Protein AF-A0A538Q727-F1 (afdb_monomer_lite)

Radius of gyration: 63.42 Å; chains: 1; bounding box: 120×68×203 Å

Foldseek 3Di:
DDDDDDDDDDDDDDDDDDDDDPVVVVVVVVVVVVVVVVVVVVVVVVVVVVVVVVVVVVVVVVVVVVVVVVVVVVVVVVVVVVVVVVVVVVVVVVVVVVVVVVVVVVVVVVVVVVLVVLVVLLVVLVVLLVVLVVLLVVLVVLLVVLCVQLVVCVVVVNNPSNVVSVVSNVVSVVSNVVSVVSNVVSVVSSVVSVVVVVVVVVVVVVVVVVVVVVVVVVVVVVVVVVVVVVVVVVVVVVVVD

pLDDT: mean 86.04, std 14.74, range [36.62, 97.56]

Structure (mmCIF, N/CA/C/O backbone):
data_AF-A0A538Q727-F1
#
_entry.id   AF-A0A538Q727-F1
#
loop_
_atom_site.group_PDB
_atom_site.id
_atom_site.type_symbol
_atom_site.label_atom_id
_atom_site.label_alt_id
_atom_site.label_comp_id
_atom_site.label_asym_id
_atom_site.label_entity_id
_atom_site.label_seq_id
_atom_site.pdbx_PDB_ins_code
_atom_site.Cartn_x
_atom_site.Cartn_y
_atom_site.Cartn_z
_atom_site.occupancy
_atom_site.B_iso_or_equiv
_atom_site.auth_seq_id
_atom_site.auth_comp_id
_atom_site.auth_asym_id
_atom_site.auth_atom_id
_atom_site.pdbx_PDB_model_num
ATOM 1 N N . MET A 1 1 ? 72.597 57.033 -138.370 1.00 41.19 1 MET A N 1
ATOM 2 C CA . MET A 1 1 ? 73.829 57.308 -137.596 1.00 41.19 1 MET A CA 1
ATOM 3 C C . MET A 1 1 ? 73.972 56.168 -136.595 1.00 41.19 1 MET A C 1
ATOM 5 O O . MET A 1 1 ? 73.078 56.001 -135.789 1.00 41.19 1 MET A O 1
ATOM 9 N N . LYS A 1 2 ? 74.757 55.129 -136.903 1.00 39.66 2 LYS A N 1
ATOM 10 C CA . LYS A 1 2 ? 76.147 54.942 -136.445 1.00 39.66 2 LYS A CA 1
ATOM 11 C C . LYS A 1 2 ? 76.321 55.103 -134.920 1.00 39.66 2 LYS A C 1
ATOM 13 O O . LYS A 1 2 ? 76.227 56.222 -134.438 1.00 39.66 2 LYS A O 1
ATOM 18 N N . HIS A 1 3 ? 76.724 53.982 -134.299 1.00 36.62 3 HIS A N 1
ATOM 19 C CA . HIS A 1 3 ? 77.560 53.839 -133.090 1.00 36.62 3 HIS A CA 1
ATOM 20 C C . HIS A 1 3 ? 76.912 54.089 -131.713 1.00 36.62 3 HIS A C 1
ATOM 22 O O . HIS A 1 3 ? 76.098 54.985 -131.582 1.00 36.62 3 HIS A O 1
ATOM 28 N N . LEU A 1 4 ? 77.257 53.404 -130.612 1.00 43.06 4 LEU A N 1
ATOM 29 C CA . LEU A 1 4 ? 78.013 52.172 -130.287 1.00 43.06 4 LEU A CA 1
ATOM 30 C C . LEU A 1 4 ? 78.037 52.085 -128.731 1.00 43.06 4 LEU A C 1
ATOM 32 O O . LEU A 1 4 ? 78.004 53.131 -128.095 1.00 43.06 4 LEU A O 1
ATOM 36 N N . MET A 1 5 ? 78.223 50.878 -128.165 1.00 42.41 5 MET A N 1
ATOM 37 C CA . MET A 1 5 ? 78.883 50.577 -126.861 1.00 42.41 5 MET A CA 1
ATOM 38 C C . MET A 1 5 ? 78.208 51.007 -125.535 1.00 42.41 5 MET A C 1
ATOM 40 O O . MET A 1 5 ? 77.994 52.178 -125.277 1.00 42.41 5 MET A O 1
ATOM 44 N N . HIS A 1 6 ? 77.739 50.071 -124.692 1.00 43.56 6 HIS A N 1
ATOM 45 C CA . HIS A 1 6 ? 78.446 49.153 -123.758 1.00 43.56 6 HIS A CA 1
ATOM 46 C C . HIS A 1 6 ? 78.582 49.722 -122.334 1.00 43.56 6 HIS A C 1
ATOM 48 O O . HIS A 1 6 ? 79.344 50.658 -122.137 1.00 43.56 6 HIS A O 1
ATOM 54 N N . LEU A 1 7 ? 77.972 49.050 -121.340 1.00 37.78 7 LEU A N 1
ATOM 55 C CA . LEU A 1 7 ? 78.616 48.756 -120.048 1.00 37.78 7 LEU A CA 1
ATOM 56 C C . LEU A 1 7 ? 77.887 47.629 -119.261 1.00 37.78 7 LEU A C 1
ATOM 58 O O . LEU A 1 7 ? 76.795 47.819 -118.745 1.00 37.78 7 LEU A O 1
ATOM 62 N N . VAL A 1 8 ? 78.531 46.455 -119.229 1.00 39.41 8 VAL A N 1
ATOM 63 C CA . VAL A 1 8 ? 78.871 45.611 -118.053 1.00 39.41 8 VAL A CA 1
ATOM 64 C C . VAL A 1 8 ? 77.769 45.032 -117.130 1.00 39.41 8 VAL A C 1
ATOM 66 O O . VAL A 1 8 ? 77.273 45.662 -116.208 1.00 39.41 8 VAL A O 1
ATOM 69 N N . LEU A 1 9 ? 77.495 43.742 -117.374 1.00 39.78 9 LEU A N 1
ATOM 70 C CA . LEU A 1 9 ? 77.577 42.555 -116.493 1.00 39.78 9 LEU A CA 1
ATOM 71 C C . LEU A 1 9 ? 77.746 42.719 -114.957 1.00 39.78 9 LEU A C 1
ATOM 73 O O . LEU A 1 9 ? 78.774 43.199 -114.491 1.00 39.78 9 LEU A O 1
ATOM 77 N N . ALA A 1 10 ? 76.859 42.075 -114.183 1.00 37.50 10 ALA A N 1
ATOM 78 C CA . ALA A 1 10 ? 77.219 41.361 -112.949 1.00 37.50 10 ALA A CA 1
ATOM 79 C C . ALA A 1 10 ? 76.257 40.180 -112.706 1.00 37.50 10 ALA A C 1
ATOM 81 O O . ALA A 1 10 ? 75.038 40.331 -112.735 1.00 37.50 10 ALA A O 1
ATOM 82 N N . ALA A 1 11 ? 76.838 38.997 -112.516 1.00 44.41 11 ALA A N 1
ATOM 83 C CA . ALA A 1 11 ? 76.192 37.701 -112.341 1.00 44.41 11 ALA A CA 1
ATOM 84 C C . ALA A 1 11 ? 76.039 37.320 -110.855 1.00 44.41 11 ALA A C 1
ATOM 86 O O . ALA A 1 11 ? 76.817 37.773 -110.019 1.00 44.41 11 ALA A O 1
ATOM 87 N N . GLY A 1 12 ? 75.104 36.412 -110.554 1.00 39.78 12 GLY A N 1
ATOM 88 C CA . GLY A 1 12 ? 75.002 35.702 -109.269 1.00 39.78 12 GLY A CA 1
ATOM 89 C C . GLY A 1 12 ? 73.641 35.002 -109.121 1.00 39.78 12 GLY A C 1
ATOM 90 O O . GLY A 1 12 ? 72.670 35.648 -108.765 1.00 39.78 12 GLY A O 1
ATOM 91 N N . LEU A 1 13 ? 73.454 33.795 -109.668 1.00 39.16 13 LEU A N 1
ATOM 92 C CA . LEU A 1 13 ? 73.641 32.472 -109.034 1.00 39.16 13 LEU A CA 1
ATOM 93 C C . LEU A 1 13 ? 72.498 32.017 -108.094 1.00 39.16 13 LEU A C 1
ATOM 95 O O . LEU A 1 13 ? 72.269 32.607 -107.048 1.00 39.16 13 LEU A O 1
ATOM 99 N N . LEU A 1 14 ? 71.953 30.843 -108.462 1.00 39.00 14 LEU A N 1
ATOM 100 C CA . LEU A 1 14 ? 71.478 29.715 -107.633 1.00 39.00 14 LEU A CA 1
ATOM 101 C C . LEU A 1 14 ? 69.967 29.503 -107.426 1.00 39.00 14 LEU A C 1
ATOM 103 O O . LEU A 1 14 ? 69.310 30.199 -106.664 1.00 39.00 14 LEU A O 1
ATOM 107 N N . GLY A 1 15 ? 69.502 28.367 -107.967 1.00 37.81 15 GLY A N 1
ATOM 108 C CA . GLY A 1 15 ? 68.655 27.430 -107.218 1.00 37.81 15 GLY A CA 1
ATOM 109 C C . GLY A 1 15 ? 67.306 27.104 -107.855 1.00 37.81 15 GLY A C 1
ATOM 110 O O . GLY A 1 15 ? 66.331 27.810 -107.639 1.00 37.81 15 GLY A O 1
ATOM 111 N N . GLY A 1 16 ? 67.241 26.008 -108.618 1.00 41.28 16 GLY A N 1
ATOM 112 C CA . GLY A 1 16 ? 66.027 25.532 -109.283 1.00 41.28 16 GLY A CA 1
ATOM 113 C C . GLY A 1 16 ? 64.926 25.076 -108.320 1.00 41.28 16 GLY A C 1
ATOM 114 O O . GLY A 1 16 ? 65.171 24.327 -107.376 1.00 41.28 16 GLY A O 1
ATOM 115 N N . ALA A 1 17 ? 63.691 25.476 -108.618 1.00 46.81 17 ALA A N 1
ATOM 116 C CA . ALA A 1 17 ? 62.493 24.882 -108.043 1.00 46.81 17 ALA A CA 1
ATOM 117 C C . ALA A 1 17 ? 62.293 23.486 -108.656 1.00 46.81 17 ALA A C 1
ATOM 119 O O . ALA A 1 17 ? 61.857 23.347 -109.799 1.00 46.81 17 ALA A O 1
ATOM 120 N N . THR A 1 18 ? 62.659 22.442 -107.916 1.00 47.91 18 THR A N 1
ATOM 121 C CA . THR A 1 18 ? 62.314 21.066 -108.277 1.00 47.91 18 THR A CA 1
ATOM 122 C C . THR A 1 18 ? 60.860 20.815 -107.877 1.00 47.91 18 THR A C 1
ATOM 124 O O . THR A 1 18 ? 60.490 20.917 -106.711 1.00 47.91 18 THR A O 1
ATOM 127 N N . LEU A 1 19 ? 60.005 20.526 -108.861 1.00 54.19 19 LEU A N 1
ATOM 128 C CA . LEU A 1 19 ? 58.691 19.938 -108.610 1.00 54.19 19 LEU A CA 1
ATOM 129 C C . 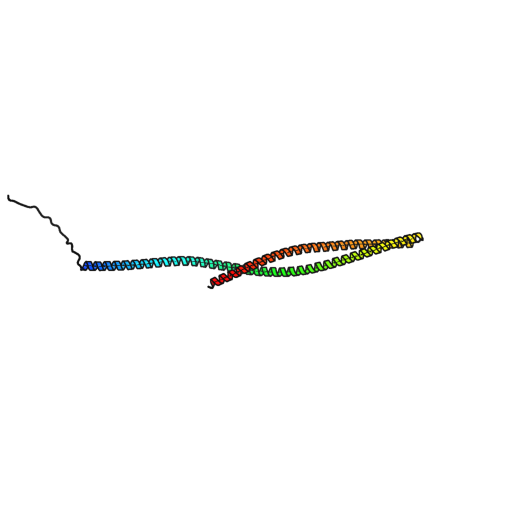LEU A 1 19 ? 58.911 18.584 -107.923 1.00 54.19 19 LEU A C 1
ATOM 131 O O . LEU A 1 19 ? 59.633 17.742 -108.459 1.00 54.19 19 LEU A O 1
ATOM 135 N N . ALA A 1 20 ? 58.323 18.402 -106.737 1.00 55.75 20 ALA A N 1
ATOM 136 C CA . ALA A 1 20 ? 58.407 17.162 -105.970 1.00 55.75 20 ALA A CA 1
ATOM 137 C C . ALA A 1 20 ? 58.071 15.954 -106.859 1.00 55.75 20 ALA A C 1
ATOM 139 O O . ALA A 1 20 ? 57.079 15.966 -107.595 1.00 55.75 20 ALA A O 1
ATOM 140 N N . SER A 1 21 ? 58.896 14.908 -106.798 1.00 60.50 21 SER A N 1
ATOM 141 C CA . SER A 1 21 ? 58.655 13.683 -107.557 1.00 60.50 21 SER A CA 1
ATOM 142 C C . SER A 1 21 ? 57.339 13.051 -107.093 1.00 60.50 21 SER A C 1
ATOM 144 O O . SER A 1 21 ? 57.002 13.101 -105.910 1.00 60.50 21 SER A O 1
ATOM 146 N N . ALA A 1 22 ? 56.584 12.402 -107.985 1.00 64.25 22 ALA A N 1
ATOM 147 C CA . ALA A 1 22 ? 55.353 11.687 -107.616 1.00 64.25 22 ALA A CA 1
ATOM 148 C C . ALA A 1 22 ? 55.577 10.668 -106.473 1.00 64.25 22 ALA A C 1
ATOM 150 O O . ALA A 1 22 ? 54.665 10.387 -105.693 1.00 64.25 22 ALA A O 1
ATOM 151 N N . ASN A 1 23 ? 56.809 10.166 -106.337 1.00 71.00 23 ASN A N 1
ATOM 152 C CA . ASN A 1 23 ? 57.233 9.308 -105.233 1.00 71.00 23 ASN A CA 1
ATOM 153 C C . ASN A 1 23 ? 57.315 10.042 -103.883 1.00 71.00 23 ASN A C 1
ATOM 155 O O . ASN A 1 23 ? 56.999 9.433 -102.862 1.00 71.00 23 ASN A O 1
ATOM 159 N N . ASP A 1 24 ? 57.684 11.323 -103.860 1.00 73.00 24 ASP A N 1
ATOM 160 C CA . ASP A 1 24 ? 57.769 12.135 -102.638 1.00 73.00 24 ASP A CA 1
ATOM 161 C C . ASP A 1 24 ? 56.365 12.456 -102.114 1.00 73.00 24 ASP A C 1
ATOM 163 O O . ASP A 1 24 ? 56.065 12.218 -100.949 1.00 73.00 24 ASP A O 1
ATOM 167 N N . VAL A 1 25 ? 55.436 12.811 -103.007 1.00 78.44 25 VAL A N 1
ATOM 168 C CA . VAL A 1 25 ? 54.019 13.022 -102.654 1.00 78.44 25 VAL A CA 1
ATOM 169 C C . VAL A 1 25 ? 53.366 11.740 -102.119 1.00 78.44 25 VAL A C 1
ATOM 171 O O . VAL A 1 25 ? 52.537 11.785 -101.207 1.00 78.44 25 VAL A O 1
ATOM 174 N N . GLN A 1 26 ? 53.713 10.568 -102.664 1.00 79.12 26 GLN A N 1
ATOM 175 C CA . GLN A 1 26 ? 53.223 9.295 -102.126 1.00 79.12 26 GLN A CA 1
ATOM 176 C C . GLN A 1 26 ? 53.839 8.939 -100.768 1.00 79.12 26 GLN A C 1
ATOM 178 O O . GLN A 1 26 ? 53.147 8.345 -99.936 1.00 79.12 26 GLN A O 1
ATOM 183 N N . ARG A 1 27 ? 55.108 9.290 -100.525 1.00 81.31 27 ARG A N 1
ATOM 184 C CA . ARG A 1 27 ? 55.746 9.139 -99.209 1.00 81.31 27 ARG A CA 1
ATOM 185 C C . ARG A 1 27 ? 55.083 10.049 -98.178 1.00 81.31 27 ARG A C 1
ATOM 187 O O . ARG A 1 27 ? 54.676 9.542 -97.138 1.00 81.31 27 ARG A O 1
ATOM 194 N N . ASP A 1 28 ? 54.846 11.314 -98.504 1.00 81.31 28 ASP A N 1
ATOM 195 C CA . ASP A 1 28 ? 54.185 12.273 -97.611 1.00 81.31 28 ASP A CA 1
ATOM 196 C C . ASP A 1 28 ? 52.750 11.856 -97.273 1.00 81.31 28 ASP A C 1
ATOM 198 O O . ASP A 1 28 ? 52.346 11.892 -96.114 1.00 81.31 28 ASP A O 1
ATOM 202 N N . LYS A 1 29 ? 51.982 11.345 -98.246 1.00 84.62 29 LYS A N 1
ATOM 203 C CA . LYS A 1 29 ? 50.647 10.776 -97.976 1.00 84.62 29 LYS A CA 1
ATOM 204 C C . LYS A 1 29 ? 50.698 9.587 -97.017 1.00 84.62 29 LYS A C 1
ATOM 206 O O . LYS A 1 29 ? 49.812 9.447 -96.176 1.00 84.62 29 LYS A O 1
ATOM 211 N N . LYS A 1 30 ? 51.714 8.723 -97.138 1.00 85.88 30 LYS A N 1
ATOM 212 C CA . LYS A 1 30 ? 51.919 7.609 -96.200 1.00 85.88 30 LYS A CA 1
ATOM 213 C C . LYS A 1 30 ? 52.301 8.119 -94.812 1.00 85.88 30 LYS A C 1
ATOM 215 O O . LYS A 1 30 ? 51.763 7.604 -93.840 1.00 85.88 30 LYS A O 1
ATOM 220 N N . LEU A 1 31 ? 53.158 9.135 -94.716 1.00 84.88 31 LEU A N 1
ATOM 221 C CA . LEU A 1 31 ? 53.543 9.757 -93.446 1.00 84.88 31 LEU A CA 1
ATOM 222 C C . LEU A 1 31 ? 52.338 10.404 -92.749 1.00 84.88 31 LEU A C 1
ATOM 224 O O . LEU A 1 31 ? 52.050 10.062 -91.610 1.00 84.88 31 LEU A O 1
ATOM 228 N N . VAL A 1 32 ? 51.536 11.199 -93.462 1.00 86.75 32 VAL A N 1
ATOM 229 C CA . VAL A 1 32 ? 50.303 11.801 -92.918 1.00 86.75 32 VAL A CA 1
ATOM 230 C C . VAL A 1 32 ? 49.292 10.736 -92.478 1.00 86.75 32 VAL A C 1
ATOM 232 O O . VAL A 1 32 ? 48.617 10.888 -91.460 1.00 86.75 32 VAL A O 1
ATOM 235 N N . ALA A 1 33 ? 49.167 9.629 -93.216 1.00 85.75 33 ALA A N 1
ATOM 236 C CA . ALA A 1 33 ? 48.309 8.518 -92.807 1.00 85.75 33 ALA A CA 1
ATOM 237 C C . ALA A 1 33 ? 48.814 7.827 -91.526 1.00 85.75 33 ALA A C 1
ATOM 239 O O . ALA A 1 33 ? 48.000 7.422 -90.691 1.00 85.75 33 ALA A O 1
ATOM 240 N N . LEU A 1 34 ? 50.134 7.705 -91.355 1.00 88.69 34 LEU A N 1
ATOM 241 C CA . LEU A 1 34 ? 50.752 7.185 -90.134 1.00 88.69 34 LEU A CA 1
ATOM 242 C C . LEU A 1 34 ? 50.549 8.142 -88.952 1.00 88.69 34 LEU A C 1
ATOM 244 O O . LEU A 1 34 ? 50.146 7.678 -87.886 1.00 88.69 34 LEU A O 1
ATOM 248 N N . ASP A 1 35 ? 50.715 9.449 -89.153 1.00 88.69 35 ASP A N 1
ATOM 249 C CA . ASP A 1 35 ? 50.491 10.474 -88.125 1.00 88.69 35 ASP A CA 1
ATOM 250 C C . ASP A 1 35 ? 49.027 10.519 -87.681 1.00 88.69 35 ASP A C 1
ATOM 252 O O . ASP A 1 35 ? 48.731 10.532 -86.488 1.00 88.69 35 ASP A O 1
ATOM 256 N N . ASN A 1 36 ? 48.083 10.446 -88.624 1.00 90.06 36 ASN A N 1
ATOM 257 C CA . ASN A 1 36 ? 46.659 10.355 -88.298 1.00 90.06 36 ASN A CA 1
ATOM 258 C C . ASN A 1 36 ? 46.349 9.084 -87.498 1.00 90.06 36 ASN A C 1
ATOM 260 O O . ASN A 1 36 ? 45.578 9.121 -86.536 1.00 90.06 36 ASN A O 1
ATOM 264 N N . LYS A 1 37 ? 46.964 7.950 -87.856 1.00 92.44 37 LYS A N 1
ATOM 265 C CA . LYS A 1 37 ? 46.819 6.698 -87.105 1.00 92.44 37 LYS A CA 1
ATOM 266 C C . LYS A 1 37 ? 47.387 6.824 -85.686 1.00 92.44 37 LYS A C 1
ATOM 268 O O . LYS A 1 37 ? 46.742 6.350 -84.751 1.00 92.44 37 LYS A O 1
ATOM 273 N N . ALA A 1 38 ? 48.535 7.479 -85.523 1.00 89.94 38 ALA A N 1
ATOM 274 C CA . ALA A 1 38 ? 49.135 7.762 -84.221 1.00 89.94 38 ALA A CA 1
ATOM 275 C C . ALA A 1 38 ? 48.238 8.685 -83.377 1.00 89.94 38 ALA A C 1
ATOM 277 O O . ALA A 1 38 ? 47.869 8.324 -82.264 1.00 89.94 38 ALA A O 1
ATOM 278 N N . ALA A 1 39 ? 47.746 9.790 -83.944 1.00 89.75 39 ALA A N 1
ATOM 279 C CA . ALA A 1 39 ? 46.844 10.718 -83.259 1.00 89.75 39 ALA A CA 1
ATOM 280 C C . ALA A 1 39 ? 45.518 10.059 -82.825 1.00 89.75 39 ALA A C 1
ATOM 282 O O . ALA A 1 39 ? 44.977 10.353 -81.753 1.00 89.75 39 ALA A O 1
ATOM 283 N N . HIS A 1 40 ? 44.977 9.138 -83.632 1.00 90.69 40 HIS A N 1
ATOM 284 C CA . HIS A 1 40 ? 43.815 8.336 -83.244 1.00 90.69 40 HIS A CA 1
ATOM 285 C C . HIS A 1 40 ? 44.119 7.388 -82.076 1.00 90.69 40 HIS A C 1
ATOM 287 O O . HIS A 1 40 ? 43.275 7.249 -81.184 1.00 90.69 40 HIS A O 1
ATOM 293 N N . ALA A 1 41 ? 45.302 6.768 -82.059 1.00 92.12 41 ALA A N 1
ATOM 294 C CA . ALA A 1 41 ? 45.749 5.925 -80.954 1.00 92.12 41 ALA A CA 1
ATOM 295 C C . ALA A 1 41 ? 45.930 6.742 -79.663 1.00 92.12 41 ALA A C 1
ATOM 297 O O . ALA A 1 41 ? 45.383 6.360 -78.627 1.00 92.12 41 ALA A O 1
ATOM 298 N N . ASP A 1 42 ? 46.564 7.913 -79.740 1.00 92.25 42 ASP A N 1
ATOM 299 C CA . ASP A 1 42 ? 46.748 8.823 -78.603 1.00 92.25 42 ASP A CA 1
ATOM 300 C C . ASP A 1 42 ? 45.405 9.293 -78.035 1.00 92.25 42 ASP A C 1
ATOM 302 O O . ASP A 1 42 ? 45.180 9.292 -76.823 1.00 92.25 42 ASP A O 1
ATOM 306 N N . ARG A 1 43 ? 44.439 9.629 -78.900 1.00 93.50 43 ARG A N 1
ATOM 307 C CA . ARG A 1 43 ? 43.088 10.013 -78.462 1.00 93.50 43 ARG A CA 1
ATOM 308 C C . ARG A 1 43 ? 42.354 8.864 -77.767 1.00 93.50 43 ARG A C 1
ATOM 310 O O . ARG A 1 43 ? 41.594 9.110 -76.824 1.00 93.50 43 ARG A O 1
ATOM 317 N N . ALA A 1 44 ? 42.542 7.629 -78.230 1.00 93.25 44 ALA A N 1
ATOM 318 C CA . ALA A 1 44 ? 41.981 6.446 -77.584 1.00 93.25 44 ALA A CA 1
ATOM 319 C C . ALA A 1 44 ? 42.626 6.199 -76.210 1.00 93.25 44 ALA A C 1
ATOM 321 O O . ALA A 1 44 ? 41.895 5.970 -75.242 1.00 93.25 44 ALA A O 1
ATOM 322 N N . ALA A 1 45 ? 43.952 6.343 -76.107 1.00 92.75 45 ALA A N 1
ATOM 323 C CA . ALA A 1 45 ? 44.694 6.263 -74.851 1.00 92.75 45 ALA A CA 1
ATOM 324 C C . ALA A 1 45 ? 44.215 7.325 -73.845 1.00 92.75 45 ALA A C 1
ATOM 326 O O . ALA A 1 45 ? 43.768 6.977 -72.755 1.00 92.75 45 ALA A O 1
ATOM 327 N N . LEU A 1 46 ? 44.111 8.597 -74.250 1.00 93.19 46 LEU A N 1
ATOM 328 C CA . LEU A 1 46 ? 43.595 9.674 -73.391 1.00 93.19 46 LEU A CA 1
ATOM 329 C C . LEU A 1 46 ? 42.158 9.424 -72.900 1.00 93.19 46 LEU A C 1
ATOM 331 O O . LEU A 1 46 ? 41.782 9.824 -71.794 1.00 93.19 46 LEU A O 1
ATOM 335 N N . LYS A 1 47 ? 41.308 8.781 -73.714 1.00 94.44 47 LYS A N 1
ATOM 336 C CA . LYS A 1 47 ? 39.949 8.396 -73.295 1.00 94.44 47 LYS A CA 1
ATOM 337 C C . LYS A 1 47 ? 39.987 7.281 -72.246 1.00 94.44 47 LYS A C 1
ATOM 339 O O . LYS A 1 47 ? 39.187 7.325 -71.307 1.00 94.44 47 LYS A O 1
ATOM 344 N N . ALA A 1 48 ? 40.890 6.313 -72.396 1.00 93.81 48 ALA A N 1
ATOM 345 C CA . ALA A 1 48 ? 41.112 5.254 -71.417 1.00 93.81 48 ALA A CA 1
ATOM 346 C C . ALA A 1 48 ? 41.641 5.827 -70.092 1.00 93.81 48 ALA A C 1
ATOM 348 O O . ALA A 1 48 ? 41.049 5.555 -69.048 1.00 93.81 48 ALA A O 1
ATOM 349 N N . ASP A 1 49 ? 42.627 6.724 -70.143 1.00 94.62 49 ASP A N 1
ATOM 350 C CA . ASP A 1 49 ? 43.191 7.398 -68.967 1.00 94.62 49 ASP A CA 1
ATOM 351 C C . ASP A 1 49 ? 42.129 8.202 -68.212 1.00 94.62 49 ASP A C 1
ATOM 353 O O . ASP A 1 49 ? 41.996 8.107 -66.992 1.00 94.62 49 ASP A O 1
ATOM 357 N N . ARG A 1 50 ? 41.271 8.941 -68.931 1.00 94.69 50 ARG A N 1
ATOM 358 C CA . ARG A 1 50 ? 40.138 9.655 -68.314 1.00 94.69 50 ARG A CA 1
ATOM 359 C C . ARG A 1 50 ? 39.142 8.714 -67.635 1.00 94.69 50 ARG A C 1
ATOM 361 O O . ARG A 1 50 ? 38.531 9.107 -66.639 1.00 94.69 50 ARG A O 1
ATOM 368 N N . LYS A 1 51 ? 38.930 7.504 -68.167 1.00 95.19 51 LYS A N 1
ATOM 369 C CA . LYS A 1 51 ? 38.069 6.488 -67.539 1.00 95.19 51 LYS A CA 1
ATOM 370 C C . LYS A 1 51 ? 38.738 5.896 -66.297 1.00 95.19 51 LYS A C 1
ATOM 372 O O . LYS A 1 51 ? 38.056 5.736 -65.284 1.00 95.19 51 LYS A O 1
ATOM 377 N N . ALA A 1 52 ? 40.041 5.630 -66.349 1.00 93.94 52 ALA A N 1
ATOM 378 C CA . ALA A 1 52 ? 40.821 5.190 -65.194 1.00 93.94 52 ALA A CA 1
ATOM 379 C C . ALA A 1 52 ? 40.757 6.234 -64.065 1.00 93.94 52 ALA A C 1
ATOM 381 O O . ALA A 1 52 ? 40.262 5.931 -62.985 1.00 93.94 52 ALA A O 1
ATOM 382 N N . ALA A 1 53 ? 41.037 7.506 -64.365 1.00 94.12 53 ALA A N 1
ATOM 383 C CA . ALA A 1 53 ? 40.976 8.601 -63.393 1.00 94.12 53 ALA A CA 1
ATOM 384 C C . ALA A 1 53 ? 39.569 8.862 -62.809 1.00 94.12 53 ALA A C 1
ATOM 386 O O . ALA A 1 53 ? 39.423 9.433 -61.726 1.00 94.12 53 ALA A O 1
ATOM 387 N N . ARG A 1 54 ? 38.491 8.504 -63.523 1.00 94.94 54 ARG A N 1
ATOM 388 C CA . ARG A 1 54 ? 37.127 8.493 -62.952 1.00 94.94 54 ARG A CA 1
ATOM 389 C C . ARG A 1 54 ? 36.968 7.353 -61.950 1.00 94.94 54 ARG A C 1
ATOM 391 O O . ARG A 1 54 ? 36.526 7.605 -60.838 1.00 94.94 54 ARG A O 1
ATOM 398 N N . THR A 1 55 ? 37.403 6.156 -62.332 1.00 95.62 55 THR A N 1
ATOM 399 C CA . THR A 1 55 ? 37.362 4.958 -61.482 1.00 95.62 55 THR A CA 1
ATOM 400 C C . THR A 1 55 ? 38.154 5.175 -60.189 1.00 95.62 55 THR A C 1
ATOM 402 O O . THR A 1 55 ? 37.645 4.890 -59.112 1.00 95.62 55 THR A O 1
ATOM 405 N N . ASP A 1 56 ? 39.340 5.785 -60.262 1.00 95.88 56 ASP A N 1
ATOM 406 C CA . ASP A 1 56 ? 40.158 6.092 -59.080 1.00 95.88 56 ASP A CA 1
ATOM 407 C C . ASP A 1 56 ? 39.466 7.067 -58.119 1.00 95.88 56 ASP A C 1
ATOM 409 O O . ASP A 1 56 ? 39.542 6.912 -56.898 1.00 95.88 56 ASP A O 1
ATOM 413 N N . ARG A 1 57 ? 38.749 8.065 -58.656 1.00 95.69 57 ARG A N 1
ATOM 414 C CA . ARG A 1 57 ? 37.955 8.997 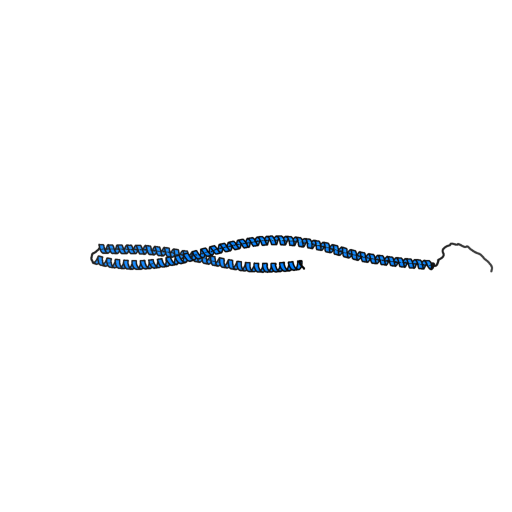-57.840 1.00 95.69 57 ARG A CA 1
ATOM 415 C C . ARG A 1 57 ? 36.774 8.311 -57.166 1.00 95.69 57 ARG A C 1
ATOM 417 O O . ARG A 1 57 ? 36.477 8.641 -56.020 1.00 95.69 57 ARG A O 1
ATOM 424 N N . ASP A 1 58 ? 36.118 7.383 -57.852 1.00 95.88 58 ASP A N 1
ATOM 425 C CA . ASP A 1 58 ? 35.016 6.610 -57.279 1.00 95.88 58 ASP A CA 1
ATOM 426 C C . ASP A 1 58 ? 35.534 5.675 -56.177 1.00 95.88 58 ASP A C 1
ATOM 428 O O . ASP A 1 58 ? 35.035 5.737 -55.058 1.00 95.88 58 ASP A O 1
ATOM 432 N N . ILE A 1 59 ? 36.646 4.967 -56.408 1.00 95.75 59 ILE A N 1
ATOM 433 C CA . ILE A 1 59 ? 37.328 4.159 -55.381 1.00 95.75 59 ILE A CA 1
ATOM 434 C C . ILE A 1 59 ? 37.713 5.012 -54.163 1.00 95.75 59 ILE A C 1
ATOM 436 O O . ILE A 1 59 ? 37.572 4.577 -53.018 1.00 95.75 59 ILE A O 1
ATOM 440 N N . ALA A 1 60 ? 38.220 6.230 -54.373 1.00 96.25 60 ALA A N 1
ATOM 441 C CA . ALA A 1 60 ? 38.560 7.134 -53.276 1.00 96.25 60 ALA A CA 1
ATOM 442 C C . ALA A 1 60 ? 37.320 7.557 -52.466 1.00 96.25 60 ALA A C 1
ATOM 444 O O . ALA A 1 60 ? 37.400 7.670 -51.23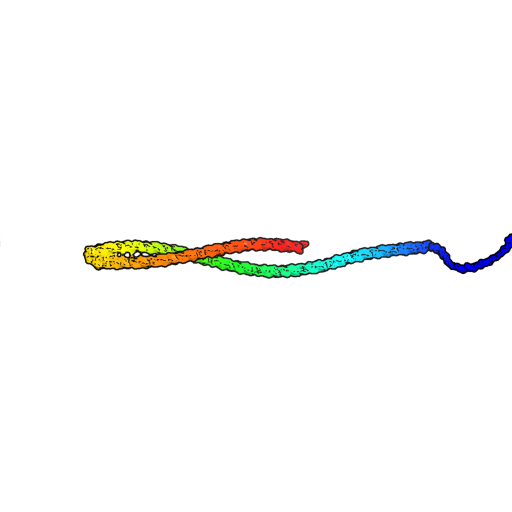8 1.00 96.25 60 ALA A O 1
ATOM 445 N N . ARG A 1 61 ? 36.175 7.761 -53.132 1.00 96.69 61 ARG A N 1
ATOM 446 C CA . ARG A 1 61 ? 34.892 8.044 -52.475 1.00 96.69 61 ARG A CA 1
ATOM 447 C C . ARG A 1 61 ? 34.411 6.833 -51.675 1.00 96.69 61 ARG A C 1
ATOM 449 O O . ARG A 1 61 ? 34.160 6.984 -50.482 1.00 96.69 61 ARG A O 1
ATOM 456 N N . ASP A 1 62 ? 34.423 5.645 -52.271 1.00 96.88 62 ASP A N 1
ATOM 457 C CA . ASP A 1 62 ? 34.018 4.3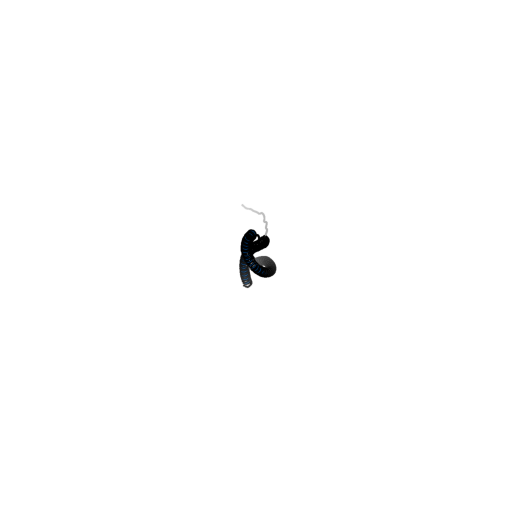96 -51.617 1.00 96.88 62 ASP A CA 1
ATOM 458 C C . ASP A 1 62 ? 34.880 4.100 -50.385 1.00 96.88 62 ASP A C 1
ATOM 460 O O . ASP A 1 62 ? 34.368 3.718 -49.336 1.00 96.88 62 ASP A O 1
ATOM 464 N N . LYS A 1 63 ? 36.194 4.355 -50.448 1.00 97.00 63 LYS A N 1
ATOM 465 C CA . LYS A 1 63 ? 37.085 4.242 -49.278 1.00 97.00 63 LYS A CA 1
ATOM 466 C C . LYS A 1 63 ? 36.675 5.179 -48.141 1.00 97.00 63 LYS A C 1
ATOM 468 O O . LYS A 1 63 ? 36.765 4.793 -46.974 1.00 97.00 63 LYS A O 1
ATOM 473 N N . LYS A 1 64 ? 36.247 6.405 -48.459 1.00 96.38 64 LYS A N 1
ATOM 474 C CA . LYS A 1 64 ? 35.771 7.370 -47.459 1.00 96.38 64 LYS A CA 1
ATOM 475 C C . LYS A 1 64 ? 34.450 6.916 -46.843 1.00 96.38 64 LYS A C 1
ATOM 477 O O . LYS A 1 64 ? 34.288 7.043 -45.631 1.00 96.38 64 LYS A O 1
ATOM 482 N N . ASP A 1 65 ? 33.536 6.389 -47.646 1.00 96.38 65 ASP A N 1
ATOM 483 C CA . ASP A 1 65 ? 32.242 5.910 -47.160 1.00 96.38 65 ASP A CA 1
ATOM 484 C C . ASP A 1 65 ? 32.398 4.627 -46.330 1.00 96.38 65 ASP A C 1
ATOM 486 O O . ASP A 1 65 ? 31.939 4.595 -45.192 1.00 96.38 65 ASP A O 1
ATOM 490 N N . LEU A 1 66 ? 33.234 3.676 -46.760 1.00 95.81 66 LEU A N 1
ATOM 491 C CA . LEU A 1 66 ? 33.629 2.513 -45.952 1.00 95.81 66 LEU A CA 1
ATOM 492 C C . LEU A 1 66 ? 34.239 2.903 -44.599 1.00 95.81 66 LEU A C 1
ATOM 494 O O . LEU A 1 66 ? 34.031 2.218 -43.597 1.00 95.81 66 LEU A O 1
ATOM 498 N N . ALA A 1 67 ? 35.016 3.988 -44.540 1.00 96.00 67 ALA A N 1
ATOM 499 C CA . ALA A 1 67 ? 35.561 4.480 -43.277 1.00 96.00 67 ALA A CA 1
ATOM 500 C C . ALA A 1 67 ? 34.464 5.029 -42.346 1.00 96.00 67 ALA A C 1
ATOM 502 O O . ALA A 1 67 ? 34.524 4.801 -41.134 1.00 96.00 67 ALA A O 1
ATOM 503 N N . LYS A 1 68 ? 33.447 5.712 -42.894 1.00 96.56 68 LYS A N 1
ATOM 504 C CA . LYS A 1 68 ? 32.274 6.154 -42.122 1.00 96.56 68 LYS A CA 1
ATOM 505 C C . LYS A 1 68 ? 31.462 4.960 -41.630 1.00 96.56 68 LYS A C 1
ATOM 507 O O . LYS A 1 68 ? 31.138 4.921 -40.446 1.00 96.56 68 LYS A O 1
ATOM 512 N N . ASP A 1 69 ? 31.216 3.973 -42.485 1.00 95.69 69 ASP A N 1
ATOM 513 C CA . ASP A 1 69 ? 30.451 2.773 -42.136 1.00 95.69 69 ASP A CA 1
ATOM 514 C C . ASP A 1 69 ? 31.149 1.971 -41.039 1.00 95.69 69 ASP A C 1
ATOM 516 O O . ASP A 1 69 ? 30.524 1.580 -40.056 1.00 95.69 69 ASP A O 1
ATOM 520 N N . LYS A 1 70 ? 32.478 1.812 -41.122 1.00 96.75 70 LYS A N 1
ATOM 521 C CA . LYS A 1 70 ? 33.274 1.199 -40.046 1.00 96.75 70 LYS A CA 1
ATOM 522 C C . L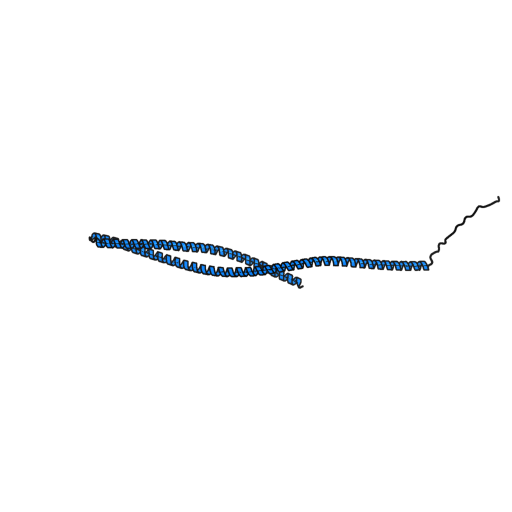YS A 1 70 ? 33.094 1.923 -38.712 1.00 96.75 70 LYS A C 1
ATOM 524 O O . LYS A 1 70 ? 32.962 1.265 -37.680 1.00 96.75 70 LYS A O 1
ATOM 529 N N . LYS A 1 71 ? 33.074 3.260 -38.720 1.00 95.75 71 LYS A N 1
ATOM 530 C CA . LYS A 1 71 ? 32.832 4.057 -37.510 1.00 95.75 71 LYS A CA 1
ATOM 531 C C . LYS A 1 71 ? 31.402 3.870 -36.992 1.00 95.75 71 LYS A C 1
ATOM 533 O O . LYS A 1 71 ? 31.223 3.680 -35.793 1.00 95.75 71 LYS A O 1
ATOM 538 N N . ALA A 1 72 ? 30.404 3.872 -37.874 1.00 94.19 72 ALA A N 1
ATOM 539 C CA . ALA A 1 72 ? 29.008 3.646 -37.507 1.00 94.19 72 ALA A CA 1
ATOM 540 C C . ALA A 1 72 ? 28.799 2.253 -36.889 1.00 94.19 72 ALA A C 1
ATOM 542 O O . ALA A 1 72 ? 28.200 2.135 -35.825 1.00 94.19 72 ALA A O 1
ATOM 543 N N . ILE A 1 73 ? 29.379 1.205 -37.483 1.00 94.38 73 ILE A N 1
ATOM 544 C CA . ILE A 1 73 ? 29.341 -0.164 -36.948 1.00 94.38 73 ILE A CA 1
ATOM 545 C C . ILE A 1 73 ? 29.997 -0.235 -35.564 1.00 94.38 73 ILE A C 1
ATOM 547 O O . ILE A 1 73 ? 29.471 -0.895 -34.666 1.00 94.38 73 ILE A O 1
ATOM 551 N N . ALA A 1 74 ? 31.135 0.439 -35.372 1.00 94.69 74 ALA A N 1
ATOM 552 C CA . ALA A 1 74 ? 31.809 0.481 -34.077 1.00 94.69 74 ALA A CA 1
ATOM 553 C C . ALA A 1 74 ? 30.936 1.144 -32.997 1.00 94.69 74 ALA A C 1
ATOM 555 O O . ALA A 1 74 ? 30.819 0.598 -31.899 1.00 94.69 74 ALA A O 1
ATOM 556 N N . ASN A 1 75 ? 30.277 2.258 -33.329 1.00 93.00 75 ASN A N 1
ATOM 557 C CA . ASN A 1 75 ? 29.337 2.932 -32.433 1.00 93.00 75 ASN A CA 1
ATOM 558 C C . ASN A 1 75 ? 28.135 2.033 -32.107 1.00 93.00 75 ASN A C 1
ATOM 560 O O . ASN A 1 75 ? 27.878 1.770 -30.938 1.00 93.00 75 ASN A O 1
ATOM 564 N N . ASN A 1 76 ? 27.491 1.441 -33.118 1.00 92.56 76 ASN A N 1
ATOM 565 C CA . ASN A 1 76 ? 26.358 0.531 -32.919 1.00 92.56 76 ASN A CA 1
ATOM 566 C C . ASN A 1 76 ? 26.730 -0.670 -32.033 1.00 92.56 76 ASN A C 1
ATOM 568 O O . ASN A 1 76 ? 25.929 -1.137 -31.224 1.00 92.56 76 ASN A O 1
ATOM 572 N N . LYS A 1 77 ? 27.962 -1.184 -32.156 1.00 93.75 77 LYS A N 1
ATOM 573 C CA . LYS A 1 77 ? 28.469 -2.257 -31.291 1.00 93.75 77 LYS A CA 1
ATOM 574 C C . LYS A 1 77 ? 28.595 -1.803 -29.834 1.00 93.75 77 LYS A C 1
ATOM 576 O O . LYS A 1 77 ? 28.318 -2.599 -28.936 1.00 93.75 77 LYS A O 1
ATOM 581 N N . HIS A 1 78 ? 29.026 -0.563 -29.605 1.00 92.44 78 HIS A N 1
ATOM 582 C CA . HIS A 1 78 ? 29.092 0.026 -28.270 1.00 92.44 78 HIS A CA 1
ATOM 583 C C . HIS A 1 78 ? 27.690 0.219 -27.679 1.00 92.44 78 HIS A C 1
ATOM 585 O O . HIS A 1 78 ? 27.432 -0.247 -26.569 1.00 92.44 78 HIS A O 1
ATOM 591 N N . ASP A 1 79 ? 26.760 0.779 -28.451 1.00 90.88 79 ASP A N 1
ATOM 592 C CA . ASP A 1 79 ? 25.374 0.988 -28.024 1.00 90.88 79 ASP A CA 1
ATOM 593 C C . ASP A 1 79 ? 24.689 -0.336 -27.667 1.00 90.88 79 ASP A C 1
ATOM 595 O O . ASP A 1 79 ? 24.073 -0.460 -26.609 1.00 90.88 79 ASP A O 1
ATOM 599 N N . LEU A 1 80 ? 24.892 -1.381 -28.476 1.00 89.50 80 LEU A N 1
ATOM 600 C CA . LEU A 1 80 ? 24.367 -2.716 -28.190 1.00 89.50 80 LEU A CA 1
ATOM 601 C C . LEU A 1 80 ? 24.947 -3.309 -26.895 1.00 89.50 80 LEU A C 1
ATOM 603 O O . LEU A 1 80 ? 24.258 -4.037 -26.176 1.00 89.50 80 LEU A O 1
ATOM 607 N N . ALA A 1 81 ? 26.217 -3.037 -26.585 1.00 92.00 81 ALA A N 1
ATOM 608 C CA . ALA A 1 81 ? 26.828 -3.475 -25.332 1.00 92.00 81 ALA A CA 1
ATOM 609 C C . ALA A 1 81 ? 26.219 -2.748 -24.119 1.00 92.00 81 ALA A C 1
ATOM 611 O O . ALA A 1 81 ? 25.940 -3.389 -23.099 1.00 92.00 81 ALA A O 1
ATOM 612 N N . ASN A 1 82 ? 25.941 -1.450 -24.254 1.00 91.12 82 ASN A N 1
ATOM 613 C CA . ASN A 1 82 ? 25.268 -0.657 -23.225 1.00 91.12 82 ASN A CA 1
ATOM 614 C C . ASN A 1 82 ? 23.834 -1.159 -23.001 1.00 91.12 82 ASN A C 1
ATOM 616 O O . ASN A 1 82 ? 23.495 -1.550 -21.886 1.00 91.12 82 ASN A O 1
ATOM 620 N N . GLN A 1 83 ? 23.052 -1.326 -24.073 1.00 90.25 83 GLN A N 1
ATOM 621 C CA . GLN A 1 83 ? 21.695 -1.884 -24.010 1.00 90.25 83 GLN A CA 1
ATOM 622 C C . GLN A 1 83 ? 21.655 -3.268 -23.344 1.00 90.25 83 GLN A C 1
ATOM 624 O O . GLN A 1 83 ? 20.765 -3.561 -22.547 1.00 90.25 83 GLN A O 1
ATOM 629 N N . ARG A 1 84 ? 22.630 -4.146 -23.624 1.00 90.31 84 ARG A N 1
ATOM 630 C CA . ARG A 1 84 ? 22.734 -5.453 -22.946 1.00 90.31 84 ARG A CA 1
ATOM 631 C C . ARG A 1 84 ? 22.939 -5.307 -21.441 1.00 90.31 84 ARG A C 1
ATOM 633 O O . ARG A 1 84 ? 22.367 -6.086 -20.678 1.00 90.31 84 ARG A O 1
ATOM 640 N N . THR A 1 85 ? 23.748 -4.339 -21.025 1.00 92.00 85 THR A N 1
ATOM 641 C CA . THR A 1 85 ? 24.000 -4.049 -19.609 1.00 92.00 85 THR A CA 1
ATOM 642 C C . THR A 1 85 ? 22.742 -3.513 -18.930 1.00 92.00 85 THR A C 1
ATOM 644 O O . THR A 1 85 ? 22.391 -3.978 -17.843 1.00 92.00 85 THR A O 1
ATOM 647 N N . ASP A 1 86 ? 22.017 -2.618 -19.598 1.00 87.44 86 ASP A N 1
ATOM 648 C CA . ASP A 1 86 ? 20.760 -2.058 -19.100 1.00 87.44 86 ASP A CA 1
ATOM 649 C C . ASP A 1 86 ? 19.691 -3.143 -18.940 1.00 87.44 86 ASP A C 1
ATOM 651 O O . ASP A 1 86 ? 19.147 -3.302 -17.851 1.00 87.44 86 ASP A O 1
ATOM 655 N N . ILE A 1 87 ? 19.518 -4.024 -19.933 1.00 85.25 87 ILE A N 1
ATOM 656 C CA . ILE A 1 87 ? 18.605 -5.179 -19.841 1.00 85.25 87 ILE A CA 1
ATOM 657 C C . ILE A 1 87 ? 18.923 -6.063 -18.626 1.00 85.25 87 ILE A C 1
ATOM 659 O O . ILE A 1 87 ? 18.019 -6.611 -17.987 1.00 85.25 87 ILE A O 1
ATOM 663 N N . VAL A 1 88 ? 20.204 -6.266 -18.307 1.00 90.94 88 VAL A N 1
ATOM 664 C CA . VAL A 1 88 ? 20.601 -7.047 -17.125 1.00 90.94 88 VAL A CA 1
ATOM 665 C C . VAL A 1 88 ? 20.237 -6.310 -15.835 1.00 90.94 88 VAL A C 1
ATOM 667 O O . VAL A 1 88 ? 19.759 -6.951 -14.895 1.00 90.94 88 VAL A O 1
ATOM 670 N N . ARG A 1 89 ? 20.431 -4.987 -15.782 1.00 90.62 89 ARG A N 1
ATOM 671 C CA . ARG A 1 89 ? 20.043 -4.154 -14.637 1.00 90.62 89 ARG A CA 1
ATOM 672 C C . ARG A 1 89 ? 18.528 -4.175 -14.430 1.00 90.62 89 ARG A C 1
ATOM 674 O O . ARG A 1 89 ? 18.083 -4.471 -13.323 1.00 90.62 89 ARG A O 1
ATOM 681 N N . ASP A 1 90 ? 17.756 -3.998 -15.494 1.00 84.12 90 ASP A N 1
ATOM 682 C CA . ASP A 1 90 ? 16.293 -4.002 -15.456 1.00 84.12 90 ASP A CA 1
ATOM 683 C C . ASP A 1 90 ? 15.747 -5.357 -15.010 1.00 84.12 90 ASP A C 1
ATOM 685 O O . ASP A 1 90 ? 14.851 -5.434 -14.172 1.00 84.12 90 ASP A O 1
ATOM 689 N N . LYS A 1 91 ? 16.334 -6.464 -15.484 1.00 84.19 91 LYS A N 1
ATOM 690 C CA . LYS A 1 91 ? 15.972 -7.807 -15.002 1.00 84.19 91 LYS A CA 1
ATOM 691 C C . LYS A 1 91 ? 16.177 -7.956 -13.497 1.00 84.19 91 LYS A C 1
ATOM 693 O O . LYS A 1 91 ? 15.326 -8.551 -12.838 1.00 84.19 91 LYS A O 1
ATOM 698 N N . LYS A 1 92 ? 17.284 -7.439 -12.950 1.00 88.31 92 LYS A N 1
ATOM 699 C CA . LYS A 1 92 ? 17.528 -7.459 -11.499 1.00 88.31 92 LYS A CA 1
ATOM 700 C C . LYS A 1 92 ? 16.496 -6.610 -10.757 1.00 88.31 92 LYS A C 1
ATOM 702 O O . LYS A 1 92 ? 15.939 -7.089 -9.773 1.00 88.31 92 LYS A O 1
ATOM 707 N N . ALA A 1 93 ? 16.200 -5.410 -11.258 1.00 82.56 93 ALA A N 1
ATOM 708 C CA . ALA A 1 93 ? 15.186 -4.532 -10.682 1.00 82.56 93 ALA A CA 1
ATOM 709 C C . ALA A 1 93 ? 13.801 -5.203 -10.658 1.00 82.56 93 ALA A C 1
ATOM 711 O O . ALA A 1 93 ? 13.174 -5.272 -9.608 1.00 82.56 93 ALA A O 1
ATOM 712 N N . ILE A 1 94 ? 13.376 -5.825 -11.764 1.00 80.62 94 ILE A N 1
ATOM 713 C CA . ILE A 1 94 ? 12.100 -6.555 -11.850 1.00 80.62 94 ILE A CA 1
ATOM 714 C C . ILE A 1 94 ? 12.018 -7.687 -10.814 1.00 80.62 94 ILE A C 1
ATOM 716 O O . ILE A 1 94 ? 10.959 -7.917 -10.226 1.00 80.62 94 ILE A O 1
ATOM 720 N N . VAL A 1 95 ? 13.113 -8.420 -10.589 1.00 87.06 95 VAL A N 1
ATOM 721 C CA . VAL A 1 95 ? 13.158 -9.489 -9.576 1.00 87.06 95 VAL A CA 1
ATOM 722 C C . VAL A 1 95 ? 13.040 -8.923 -8.158 1.00 87.06 95 VAL A C 1
ATOM 724 O O . VAL A 1 95 ? 12.310 -9.499 -7.346 1.00 87.06 95 VAL A O 1
ATOM 727 N N . ALA A 1 96 ? 13.704 -7.801 -7.870 1.00 84.12 96 ALA A N 1
ATOM 728 C CA . ALA A 1 96 ? 13.583 -7.105 -6.590 1.00 84.12 96 ALA A CA 1
ATOM 729 C C . ALA A 1 96 ? 12.137 -6.643 -6.355 1.00 84.12 96 ALA A C 1
ATOM 731 O O . ALA A 1 96 ? 11.498 -7.119 -5.421 1.00 84.12 96 ALA A O 1
ATOM 732 N N . THR A 1 97 ? 11.557 -5.893 -7.297 1.00 79.81 97 THR A N 1
ATOM 733 C CA . THR A 1 97 ? 10.159 -5.438 -7.228 1.00 79.81 97 THR A CA 1
ATOM 734 C C . THR A 1 97 ? 9.179 -6.597 -7.046 1.00 79.81 97 THR A C 1
ATOM 736 O O . THR A 1 97 ? 8.211 -6.500 -6.296 1.00 79.81 97 THR A O 1
ATOM 739 N N . ARG A 1 98 ? 9.410 -7.743 -7.701 1.00 80.56 98 ARG A N 1
ATOM 740 C CA . ARG A 1 98 ? 8.565 -8.931 -7.513 1.00 80.56 98 ARG A CA 1
ATOM 741 C C . ARG A 1 98 ? 8.648 -9.475 -6.086 1.00 80.56 98 ARG A C 1
ATOM 743 O O . ARG A 1 98 ? 7.633 -9.920 -5.553 1.00 80.56 98 ARG A O 1
ATOM 750 N N . THR A 1 99 ? 9.838 -9.470 -5.495 1.00 84.19 99 THR A N 1
ATOM 751 C CA . THR A 1 99 ? 10.062 -9.897 -4.108 1.00 84.19 99 THR A CA 1
ATOM 752 C C . THR A 1 99 ? 9.358 -8.958 -3.133 1.00 84.19 99 THR A C 1
ATOM 754 O O . THR A 1 99 ? 8.660 -9.443 -2.241 1.00 84.19 99 THR A O 1
ATOM 757 N N . ASP A 1 100 ? 9.444 -7.651 -3.371 1.00 81.56 100 ASP A N 1
ATOM 758 C CA . ASP A 1 100 ? 8.776 -6.624 -2.566 1.00 81.56 100 ASP A CA 1
ATOM 759 C C . ASP A 1 100 ? 7.252 -6.787 -2.623 1.00 81.56 100 ASP A C 1
ATOM 761 O O . ASP A 1 100 ? 6.616 -6.969 -1.589 1.00 81.56 100 ASP A O 1
ATOM 765 N N . ILE A 1 101 ? 6.672 -6.938 -3.822 1.00 78.06 101 ILE A N 1
ATOM 766 C CA . ILE A 1 101 ? 5.233 -7.221 -4.001 1.00 78.06 101 ILE A CA 1
ATOM 767 C C . ILE A 1 101 ? 4.800 -8.489 -3.242 1.00 78.06 101 ILE A C 1
ATOM 769 O O . ILE A 1 101 ? 3.685 -8.574 -2.713 1.00 78.06 101 ILE A O 1
ATOM 773 N N . HIS A 1 102 ? 5.649 -9.521 -3.206 1.00 78.06 102 HIS A N 1
ATOM 774 C CA . HIS A 1 102 ? 5.377 -10.721 -2.415 1.00 78.06 102 HIS A CA 1
ATOM 775 C C . HIS A 1 102 ? 5.421 -10.439 -0.905 1.00 78.06 102 HIS A C 1
ATOM 777 O O . HIS A 1 102 ? 4.606 -11.011 -0.174 1.00 78.06 102 HIS A O 1
ATOM 783 N N . GLY A 1 103 ? 6.332 -9.576 -0.451 1.00 82.81 103 GLY A N 1
ATOM 784 C CA . GLY A 1 103 ? 6.387 -9.035 0.907 1.00 82.81 103 GLY A CA 1
ATOM 785 C C . GLY A 1 103 ? 5.097 -8.316 1.281 1.00 82.81 103 GLY A C 1
ATOM 786 O O . GLY A 1 103 ? 4.371 -8.803 2.150 1.00 82.81 103 GLY A O 1
ATOM 787 N N . ASP A 1 104 ? 4.743 -7.282 0.526 1.00 81.25 104 ASP A N 1
ATOM 788 C CA . ASP A 1 104 ? 3.557 -6.453 0.753 1.00 81.25 104 ASP A CA 1
ATOM 789 C C . ASP A 1 104 ? 2.279 -7.292 0.802 1.00 81.25 104 ASP A C 1
ATOM 791 O O . ASP A 1 104 ? 1.409 -7.110 1.654 1.00 81.25 104 ASP A O 1
ATOM 795 N N . ARG A 1 105 ? 2.159 -8.300 -0.075 1.00 78.88 105 ARG A N 1
ATOM 796 C CA . ARG A 1 105 ? 0.996 -9.199 -0.071 1.00 78.88 105 ARG A CA 1
ATOM 797 C C . ARG A 1 105 ? 0.868 -9.987 1.235 1.00 78.88 105 ARG A C 1
ATOM 799 O O . ARG A 1 105 ? -0.259 -10.277 1.651 1.00 78.88 105 ARG A O 1
ATOM 806 N N . ARG A 1 106 ? 1.984 -10.374 1.862 1.00 86.62 106 ARG A N 1
ATOM 807 C CA . ARG A 1 106 ? 1.968 -11.040 3.175 1.00 86.62 106 ARG A CA 1
ATOM 808 C C . ARG A 1 106 ? 1.569 -10.064 4.269 1.00 86.62 106 ARG A C 1
ATOM 810 O O . ARG A 1 106 ? 0.776 -10.448 5.127 1.00 86.62 106 ARG A O 1
ATOM 817 N N . ASP A 1 107 ? 2.061 -8.835 4.223 1.00 82.31 107 ASP A N 1
ATOM 818 C CA . ASP A 1 107 ? 1.765 -7.836 5.249 1.00 82.31 107 ASP A CA 1
ATOM 819 C C . ASP A 1 107 ? 0.299 -7.391 5.184 1.00 82.31 107 ASP A C 1
ATOM 821 O O . ASP A 1 107 ? -0.412 -7.517 6.179 1.00 82.31 107 ASP A O 1
ATOM 825 N N . VAL A 1 108 ? -0.247 -7.151 3.986 1.00 79.75 108 VAL A N 1
ATOM 826 C CA . VAL A 1 108 ? -1.696 -6.940 3.784 1.00 79.75 108 VAL A CA 1
ATOM 827 C C . VAL A 1 108 ? -2.532 -8.103 4.336 1.00 79.75 108 VAL A C 1
ATOM 829 O O . VAL A 1 108 ? -3.644 -7.909 4.839 1.00 79.75 108 VAL A O 1
ATOM 832 N N . ALA A 1 109 ? -2.045 -9.343 4.235 1.00 80.31 109 ALA A N 1
ATOM 833 C CA . ALA A 1 109 ? -2.744 -10.494 4.797 1.00 80.31 109 ALA A CA 1
ATOM 834 C C . ALA A 1 109 ? -2.705 -10.513 6.336 1.00 80.31 109 ALA A C 1
ATOM 836 O O . ALA A 1 109 ? -3.704 -10.905 6.949 1.00 80.31 109 ALA A O 1
ATOM 837 N N . LYS A 1 110 ? -1.598 -10.088 6.961 1.00 85.38 110 LYS A N 1
ATOM 838 C CA . LYS A 1 110 ? -1.499 -9.917 8.420 1.00 85.38 110 LYS A CA 1
ATOM 839 C C . LYS A 1 110 ? -2.432 -8.806 8.897 1.00 85.38 110 LYS A C 1
ATOM 841 O O . LYS A 1 110 ? -3.239 -9.057 9.791 1.00 85.38 110 LYS A O 1
ATOM 846 N N . ASP A 1 111 ? -2.432 -7.656 8.233 1.00 83.50 111 ASP A N 1
ATOM 847 C CA . ASP A 1 111 ? -3.280 -6.516 8.596 1.00 83.50 111 ASP A CA 1
ATOM 848 C C . ASP A 1 111 ? -4.764 -6.865 8.508 1.00 83.50 111 ASP A C 1
ATOM 850 O O . ASP A 1 111 ? -5.553 -6.558 9.401 1.00 83.50 111 ASP A O 1
ATOM 854 N N . ARG A 1 112 ? -5.169 -7.616 7.475 1.00 83.12 112 ARG A N 1
ATOM 855 C CA . ARG A 1 112 ? -6.545 -8.130 7.374 1.00 83.12 112 ARG A CA 1
ATOM 856 C C . ARG A 1 112 ? -6.938 -9.003 8.563 1.00 83.12 112 ARG A C 1
ATOM 858 O O . ARG A 1 112 ? -8.091 -8.934 8.996 1.00 83.12 112 ARG A O 1
ATOM 865 N N . LYS A 1 113 ? -6.022 -9.833 9.071 1.00 88.12 113 LYS A N 1
ATOM 866 C CA . LYS A 1 113 ? -6.268 -10.651 10.268 1.00 88.12 113 LYS A CA 1
ATOM 867 C C . LYS A 1 113 ? -6.369 -9.776 11.518 1.00 88.12 113 LYS A C 1
ATOM 869 O O . LYS A 1 113 ? -7.295 -9.990 12.295 1.00 88.12 113 LYS A O 1
ATOM 874 N N . ALA A 1 114 ? -5.491 -8.784 11.670 1.00 85.31 114 ALA A N 1
ATOM 875 C CA . ALA A 1 114 ? -5.525 -7.834 12.782 1.00 85.31 114 ALA A CA 1
ATOM 876 C C . ALA A 1 114 ? -6.856 -7.062 12.823 1.00 85.31 114 ALA A C 1
ATOM 878 O O . ALA A 1 114 ? -7.589 -7.151 13.804 1.00 85.31 114 ALA A O 1
ATOM 879 N N . VAL A 1 115 ? -7.276 -6.468 11.701 1.00 84.75 115 VAL A N 1
ATOM 880 C CA . VAL A 1 115 ? -8.573 -5.772 11.584 1.00 84.75 115 VAL A CA 1
ATOM 881 C C . VAL A 1 115 ? -9.755 -6.690 11.919 1.00 84.75 115 VAL A C 1
ATOM 883 O O . VAL A 1 115 ? -10.759 -6.255 12.491 1.00 84.75 115 VAL A O 1
ATOM 886 N N . ALA A 1 116 ? -9.688 -7.967 11.533 1.00 88.00 116 ALA A N 1
ATOM 887 C CA . ALA A 1 116 ? -10.728 -8.932 11.874 1.00 88.00 116 ALA A CA 1
ATOM 888 C C . ALA A 1 116 ? -10.762 -9.238 13.382 1.00 88.00 116 ALA A C 1
ATOM 890 O O . ALA A 1 116 ? -11.854 -9.384 13.937 1.00 88.00 116 ALA A O 1
ATOM 891 N N . ALA A 1 117 ? -9.603 -9.310 14.040 1.00 88.69 117 ALA A N 1
ATOM 892 C CA . ALA A 1 117 ? -9.501 -9.459 15.489 1.00 88.69 117 ALA A CA 1
ATOM 893 C C . ALA A 1 117 ? -10.054 -8.223 16.218 1.00 88.69 117 ALA A C 1
ATOM 895 O O . ALA A 1 117 ? -10.919 -8.379 17.079 1.00 88.69 117 ALA A O 1
ATOM 896 N N . ASP A 1 118 ? -9.689 -7.011 15.795 1.00 87.88 118 ASP A N 1
ATOM 897 C CA . ASP A 1 118 ? -10.189 -5.765 16.393 1.00 87.88 118 ASP A CA 1
ATOM 898 C C . ASP A 1 118 ? -11.708 -5.646 16.286 1.00 87.88 118 ASP A C 1
ATOM 900 O O . ASP A 1 118 ? -12.391 -5.265 17.238 1.00 87.88 118 ASP A O 1
ATOM 904 N N . LYS A 1 119 ? -12.280 -6.041 15.141 1.00 88.88 119 LYS A N 1
ATOM 905 C CA . LYS A 1 119 ? -13.738 -6.105 14.967 1.00 88.88 119 LYS A CA 1
ATOM 906 C C . LYS A 1 119 ? -14.403 -7.047 15.969 1.00 88.88 119 LYS A C 1
ATOM 908 O O . LYS A 1 119 ? -15.477 -6.713 16.473 1.00 88.88 119 LYS A O 1
ATOM 913 N N . LYS A 1 120 ? -13.800 -8.210 16.242 1.00 93.38 120 LYS A N 1
ATOM 914 C CA . LYS A 1 120 ? -14.301 -9.149 17.258 1.00 93.38 120 LYS A CA 1
ATOM 915 C C . LYS A 1 120 ? -14.172 -8.554 18.661 1.00 93.38 120 LYS A C 1
ATOM 917 O O . LYS A 1 120 ? -15.140 -8.625 19.410 1.00 93.38 120 LYS A O 1
ATOM 922 N N . GLY A 1 121 ? -13.042 -7.914 18.972 1.00 91.56 121 GLY A N 1
ATOM 923 C CA . GLY A 1 121 ? -12.818 -7.213 20.239 1.00 91.56 121 GLY A CA 1
ATOM 924 C C . GLY A 1 121 ? -13.875 -6.140 20.495 1.00 91.56 121 GLY A C 1
ATOM 925 O O . GLY A 1 121 ? -14.595 -6.210 21.481 1.00 91.56 121 GLY A O 1
ATOM 926 N N . ILE A 1 122 ? -14.091 -5.231 19.538 1.00 90.62 122 ILE A N 1
ATOM 927 C CA . ILE A 1 122 ? -15.136 -4.193 19.630 1.00 90.62 122 ILE A CA 1
ATOM 928 C C . ILE A 1 122 ? -16.531 -4.804 19.840 1.00 90.62 122 ILE A C 1
ATOM 930 O O . ILE A 1 122 ? -17.372 -4.223 20.527 1.00 90.62 122 ILE A O 1
ATOM 934 N N . ALA A 1 123 ? -16.830 -5.943 19.206 1.00 93.69 123 ALA A N 1
ATOM 935 C CA . ALA A 1 123 ? -18.114 -6.614 19.385 1.00 93.69 123 ALA A CA 1
ATOM 936 C C . ALA A 1 123 ? -18.267 -7.204 20.796 1.00 93.69 123 ALA A C 1
ATOM 938 O O . ALA A 1 123 ? -19.364 -7.135 21.351 1.00 93.69 123 ALA A O 1
ATOM 939 N N . ALA A 1 124 ? -17.190 -7.750 21.369 1.00 94.56 124 ALA A N 1
ATOM 940 C CA . ALA A 1 124 ? -17.160 -8.233 22.745 1.00 94.56 124 ALA A CA 1
ATOM 941 C C . ALA A 1 124 ? -17.352 -7.080 23.742 1.00 94.56 124 ALA A C 1
ATOM 943 O O . ALA A 1 124 ? -18.293 -7.138 24.531 1.00 94.56 124 ALA A O 1
ATOM 944 N N . ASP A 1 125 ? -16.585 -5.992 23.613 1.00 93.31 125 ASP A N 1
ATOM 945 C CA . ASP A 1 125 ? -16.703 -4.809 24.482 1.00 93.31 125 ASP A CA 1
ATOM 946 C C . ASP A 1 125 ? -18.134 -4.245 24.455 1.00 93.31 125 ASP A C 1
ATOM 948 O O . ASP A 1 125 ? -18.729 -3.920 25.475 1.00 93.31 125 ASP A O 1
ATOM 952 N N . LYS A 1 126 ? -18.769 -4.183 23.276 1.00 94.38 126 LYS A N 1
ATOM 953 C CA . LYS A 1 126 ? -20.165 -3.724 23.166 1.00 94.38 126 LYS A CA 1
ATOM 954 C C . LYS A 1 126 ? -21.161 -4.613 23.915 1.00 94.38 126 LYS A C 1
ATOM 956 O O . LYS A 1 126 ? -22.143 -4.093 24.455 1.00 94.38 126 LYS A O 1
ATOM 961 N N . ARG A 1 127 ? -20.968 -5.936 23.888 1.00 96.19 127 ARG A N 1
ATOM 962 C CA . ARG A 1 127 ? -21.820 -6.880 24.630 1.00 96.19 127 ARG A CA 1
ATOM 963 C C . ARG A 1 127 ? -21.624 -6.691 26.127 1.00 96.19 127 ARG A C 1
ATOM 965 O O . ARG A 1 127 ? -22.609 -6.629 26.854 1.00 96.19 127 ARG A O 1
ATOM 972 N N . GLU A 1 128 ? -20.381 -6.513 26.548 1.00 94.56 128 GLU A N 1
ATOM 973 C CA . GLU A 1 128 ? -20.022 -6.325 27.946 1.00 94.56 128 GLU A CA 1
ATOM 974 C C . GLU A 1 128 ? -20.577 -5.012 28.520 1.00 94.56 128 GLU A C 1
ATOM 976 O O . GLU A 1 128 ? -21.296 -5.043 29.518 1.00 94.56 128 GLU A O 1
ATOM 981 N N . ILE A 1 129 ? -20.439 -3.892 27.801 1.00 93.88 129 ILE A N 1
ATOM 982 C CA . ILE A 1 129 ? -21.114 -2.625 28.135 1.00 93.88 129 ILE A CA 1
ATOM 983 C C . ILE A 1 129 ? -22.634 -2.817 28.281 1.00 93.88 129 ILE A C 1
ATOM 985 O O . ILE A 1 129 ? -23.278 -2.165 29.104 1.00 93.88 129 ILE A O 1
ATOM 989 N N . THR A 1 130 ? -23.248 -3.663 27.449 1.00 96.50 130 THR A N 1
ATOM 990 C CA . THR A 1 130 ? -24.699 -3.917 27.505 1.00 96.50 130 THR A CA 1
ATOM 991 C C . THR A 1 130 ? -25.082 -4.722 28.749 1.00 96.50 130 THR A C 1
ATOM 993 O O . THR A 1 130 ? -26.108 -4.430 29.370 1.00 96.50 130 THR A O 1
ATOM 996 N N . ARG A 1 131 ? -24.245 -5.688 29.140 1.00 96.44 131 ARG A N 1
ATOM 997 C CA . ARG A 1 131 ? -24.399 -6.477 30.366 1.00 96.44 131 ARG A CA 1
ATOM 998 C C . ARG A 1 131 ? -24.283 -5.592 31.609 1.00 96.44 131 ARG A C 1
ATOM 1000 O O . ARG A 1 131 ? -25.248 -5.511 32.359 1.00 96.44 131 ARG A O 1
ATOM 1007 N N . GLN A 1 132 ? -23.209 -4.812 31.724 1.00 95.75 132 GLN A N 1
ATOM 1008 C CA . GLN A 1 132 ? -22.976 -3.878 32.840 1.00 95.75 132 GLN A CA 1
ATOM 1009 C C . GLN A 1 132 ? -24.097 -2.841 32.976 1.00 95.75 132 GLN A C 1
ATOM 1011 O O . GLN A 1 132 ? -24.556 -2.514 34.062 1.00 95.75 132 GLN A O 1
ATOM 1016 N N . LYS A 1 133 ? -24.633 -2.335 31.857 1.00 96.00 133 LYS A N 1
ATOM 1017 C CA . LYS A 1 133 ? -25.810 -1.448 31.905 1.00 96.00 133 LYS A CA 1
ATOM 1018 C C . LYS A 1 133 ? -27.061 -2.128 32.462 1.00 96.00 133 LYS A C 1
ATOM 1020 O O . LYS A 1 133 ? -27.920 -1.438 33.011 1.00 96.00 133 LYS A O 1
ATOM 1025 N N . SER A 1 134 ? -27.201 -3.432 32.245 1.00 96.56 134 SER A N 1
ATOM 1026 C CA . SER A 1 134 ? -28.315 -4.217 32.774 1.00 96.56 134 SER A CA 1
ATOM 1027 C C . SER A 1 134 ? -28.123 -4.490 34.266 1.00 96.56 134 SER A C 1
ATOM 1029 O O . SER A 1 134 ? -29.088 -4.346 35.007 1.00 96.56 134 SER A O 1
ATOM 1031 N N . GLU A 1 135 ? -26.892 -4.773 34.699 1.00 95.75 135 GLU A N 1
ATOM 1032 C CA . GLU A 1 135 ? -26.489 -4.919 36.110 1.00 95.75 135 GLU A CA 1
ATOM 1033 C C . GLU A 1 135 ? -26.760 -3.626 36.888 1.00 95.75 135 GLU A C 1
ATOM 1035 O O . GLU A 1 135 ? -27.621 -3.627 37.760 1.00 95.75 135 GLU A O 1
ATOM 1040 N N . ILE A 1 136 ? -26.267 -2.474 36.414 1.00 96.56 136 ILE A N 1
ATOM 1041 C CA . ILE A 1 136 ? -26.593 -1.151 36.988 1.00 96.56 136 ILE A CA 1
ATOM 1042 C C . ILE A 1 136 ? -28.111 -0.922 37.128 1.00 96.56 136 ILE A C 1
ATOM 1044 O O . ILE A 1 136 ? -28.573 -0.205 38.019 1.00 96.56 136 ILE A O 1
ATOM 1048 N N . LYS A 1 137 ? -28.925 -1.449 36.203 1.00 97.12 137 LYS A N 1
ATOM 1049 C CA . LYS A 1 137 ? -30.387 -1.307 36.272 1.00 97.12 137 LYS A CA 1
ATOM 1050 C C . LYS A 1 137 ? -30.989 -2.181 37.377 1.00 97.12 137 LYS A C 1
ATOM 1052 O O . LYS A 1 137 ? -32.004 -1.768 37.939 1.00 97.12 137 LYS A O 1
ATOM 1057 N N . LEU A 1 138 ? -30.423 -3.358 37.636 1.00 96.81 138 LEU A N 1
ATOM 1058 C CA . LEU A 1 138 ? -30.814 -4.234 38.741 1.00 96.81 138 LEU A CA 1
ATOM 1059 C C . LEU A 1 138 ? -30.392 -3.617 40.075 1.00 96.81 138 LEU A C 1
ATOM 1061 O O . LEU A 1 138 ? -31.276 -3.350 40.878 1.00 96.81 138 LEU A O 1
ATOM 1065 N N . ASP A 1 139 ? -29.136 -3.202 40.221 1.00 96.19 139 ASP A N 1
ATOM 1066 C CA . ASP A 1 139 ? -28.625 -2.561 41.442 1.00 96.19 139 ASP A CA 1
ATOM 1067 C C . ASP A 1 139 ? -29.466 -1.339 41.835 1.00 96.19 139 ASP A C 1
ATOM 1069 O O . ASP A 1 139 ? -29.841 -1.140 42.985 1.00 96.19 139 ASP A O 1
ATOM 1073 N N . ARG A 1 140 ? -29.878 -0.518 40.857 1.00 96.56 140 ARG A N 1
ATOM 1074 C CA . ARG A 1 140 ? -30.786 0.615 41.119 1.00 96.56 140 ARG A CA 1
ATOM 1075 C C . ARG A 1 140 ? -32.162 0.194 41.627 1.00 96.56 140 ARG A C 1
ATOM 1077 O O . ARG A 1 140 ? -32.788 0.951 42.370 1.00 96.56 140 ARG A O 1
ATOM 1084 N N . LYS A 1 141 ? -32.690 -0.942 41.163 1.00 97.56 141 LYS A N 1
ATOM 1085 C CA . LYS A 1 141 ? -33.956 -1.480 41.675 1.00 97.56 141 LYS A CA 1
ATOM 1086 C C . LYS A 1 141 ? -33.775 -2.009 43.090 1.00 97.56 141 LYS A C 1
ATOM 1088 O O . LYS A 1 141 ? -34.675 -1.779 43.898 1.00 97.56 141 LYS A O 1
ATOM 1093 N N . ASP A 1 142 ? -32.648 -2.654 43.357 1.00 96.12 142 ASP A N 1
ATOM 1094 C CA . ASP A 1 142 ? -32.323 -3.238 44.651 1.00 96.12 142 ASP A CA 1
ATOM 1095 C C . ASP A 1 142 ? -32.131 -2.130 45.684 1.00 96.12 142 ASP A C 1
ATOM 1097 O O . ASP A 1 142 ? -32.881 -2.112 46.654 1.00 96.12 142 ASP A O 1
ATOM 1101 N N . ILE A 1 143 ? -31.342 -1.087 45.397 1.00 97.00 143 ILE A N 1
ATOM 1102 C CA . ILE A 1 143 ? -31.263 0.144 46.210 1.00 97.00 143 ILE A CA 1
ATOM 1103 C C . ILE A 1 143 ? -32.658 0.689 46.531 1.00 97.00 143 ILE A C 1
ATOM 1105 O O . ILE A 1 143 ? -32.991 0.937 47.688 1.00 97.00 143 ILE A O 1
ATOM 1109 N N . ALA A 1 144 ? -33.527 0.828 45.524 1.00 97.31 144 ALA A N 1
ATOM 1110 C CA . ALA A 1 144 ? -34.877 1.341 45.747 1.00 97.31 144 ALA A CA 1
ATOM 1111 C C . ALA A 1 144 ? -35.743 0.402 46.613 1.00 97.31 144 ALA A C 1
ATOM 1113 O O . ALA A 1 144 ? -36.691 0.860 47.255 1.00 97.31 144 ALA A O 1
ATOM 1114 N N . GLN A 1 145 ? -35.484 -0.908 46.599 1.00 97.38 145 GLN A N 1
ATOM 1115 C CA . GLN A 1 145 ? -36.114 -1.876 47.498 1.00 97.38 145 GLN A CA 1
ATOM 1116 C C . GLN A 1 145 ? -35.548 -1.774 48.918 1.00 97.38 145 GLN A C 1
ATOM 1118 O O . GLN A 1 145 ? -36.353 -1.663 49.845 1.00 97.38 145 GLN A O 1
ATOM 1123 N N . GLN A 1 146 ? -34.221 -1.731 49.072 1.00 96.88 146 GLN A N 1
ATOM 1124 C CA . GLN A 1 146 ? -33.531 -1.550 50.352 1.00 96.88 146 GLN A CA 1
ATOM 1125 C C . GLN A 1 146 ? -34.013 -0.264 51.042 1.00 96.88 146 GLN A C 1
ATOM 1127 O O . GLN A 1 146 ? -34.448 -0.306 52.188 1.00 96.88 146 GLN A O 1
ATOM 1132 N N . ASP A 1 147 ? -34.094 0.857 50.316 1.00 96.31 147 ASP A N 1
ATOM 1133 C CA . ASP A 1 147 ? -34.607 2.133 50.834 1.00 96.31 147 ASP A CA 1
ATOM 1134 C C . ASP A 1 147 ? -36.056 2.031 51.337 1.00 96.31 147 ASP A C 1
ATOM 1136 O O . ASP A 1 147 ? -36.436 2.645 52.340 1.00 96.31 147 ASP A O 1
ATOM 1140 N N . ARG A 1 148 ? -36.908 1.267 50.639 1.00 97.19 148 ARG A N 1
ATOM 1141 C CA . ARG A 1 148 ? -38.298 1.040 51.069 1.00 97.19 148 ARG A CA 1
ATOM 1142 C C . ARG A 1 148 ? -38.369 0.166 52.316 1.00 97.19 148 ARG A C 1
ATOM 1144 O O . ARG A 1 148 ? -39.225 0.430 53.159 1.00 97.19 148 ARG A O 1
ATOM 1151 N N . GLN A 1 149 ? -37.529 -0.861 52.412 1.00 96.69 149 GLN A N 1
ATOM 1152 C CA . GLN A 1 149 ? -37.461 -1.753 53.570 1.00 96.69 149 GLN A CA 1
ATOM 1153 C C . GLN A 1 149 ? -36.912 -1.013 54.792 1.00 96.69 149 GLN A C 1
ATOM 1155 O O . GLN A 1 149 ? -37.590 -0.982 55.813 1.00 96.69 149 GLN A O 1
ATOM 1160 N N . ALA A 1 150 ? -35.822 -0.257 54.643 1.00 96.69 150 ALA A N 1
ATOM 1161 C CA . ALA A 1 150 ? -35.265 0.576 55.707 1.00 96.69 150 ALA A CA 1
ATOM 1162 C C . ALA A 1 150 ? -36.309 1.531 56.308 1.00 96.69 150 ALA A C 1
ATOM 1164 O O . ALA A 1 150 ? -36.440 1.657 57.523 1.00 96.69 150 ALA A O 1
ATOM 1165 N N . ARG A 1 151 ? -37.130 2.171 55.462 1.00 96.31 151 ARG A N 1
ATOM 1166 C CA . ARG A 1 151 ? -38.232 3.035 55.923 1.00 96.31 151 ARG A CA 1
ATOM 1167 C C . ARG A 1 151 ? -39.322 2.281 56.690 1.00 96.31 151 ARG A C 1
ATOM 1169 O O . ARG A 1 151 ? -40.007 2.902 57.500 1.00 96.31 151 ARG A O 1
ATOM 1176 N N . ARG A 1 152 ? -39.550 0.996 56.402 1.00 96.94 152 ARG A N 1
ATOM 1177 C CA . ARG A 1 152 ? -40.513 0.156 57.135 1.00 96.94 152 ARG A CA 1
ATOM 1178 C C . ARG A 1 152 ? -39.944 -0.261 58.484 1.00 96.94 152 ARG A C 1
ATOM 1180 O O . ARG A 1 152 ? -40.645 -0.104 59.476 1.00 96.94 152 ARG A O 1
ATOM 1187 N N . ASP A 1 153 ? -38.686 -0.678 58.524 1.00 97.12 153 ASP A N 1
ATOM 1188 C CA . ASP A 1 153 ? -38.008 -1.085 59.756 1.00 97.12 153 ASP A CA 1
ATOM 1189 C C . ASP A 1 153 ? -37.923 0.073 60.749 1.00 97.12 153 ASP A C 1
ATOM 1191 O O . ASP A 1 153 ? -38.308 -0.075 61.907 1.00 97.12 153 ASP A O 1
ATOM 1195 N N . LEU A 1 154 ? -37.577 1.277 60.274 1.00 96.00 154 LEU A N 1
ATOM 1196 C CA . LEU A 1 154 ? -37.608 2.489 61.100 1.00 96.00 154 LEU A CA 1
ATOM 1197 C C . LEU A 1 154 ? -39.000 2.768 61.687 1.00 96.00 154 LEU A C 1
ATOM 1199 O O . LEU A 1 154 ? -39.103 3.164 62.845 1.00 96.00 154 LEU A O 1
ATOM 1203 N N . LYS A 1 155 ? -40.080 2.545 60.924 1.00 96.38 155 LYS A N 1
ATOM 1204 C CA . LYS A 1 155 ? -41.460 2.696 61.429 1.00 96.38 155 LYS A CA 1
ATOM 1205 C C . LYS A 1 155 ? -41.838 1.620 62.446 1.00 96.38 155 LYS A C 1
ATOM 1207 O O . LYS A 1 155 ? -42.656 1.889 63.317 1.00 96.38 155 LYS A O 1
ATOM 1212 N N . ALA A 1 156 ? -41.268 0.425 62.321 1.00 96.62 156 ALA A N 1
ATOM 1213 C CA . ALA A 1 156 ? -41.450 -0.676 63.261 1.00 96.62 156 ALA A CA 1
ATOM 1214 C C . ALA A 1 156 ? -40.535 -0.570 64.499 1.00 96.62 156 ALA A C 1
ATOM 1216 O O . ALA A 1 156 ? -40.656 -1.383 65.410 1.00 96.62 156 ALA A O 1
ATOM 1217 N N . GLY A 1 157 ? -39.635 0.421 64.547 1.00 96.69 157 GLY A N 1
ATOM 1218 C CA . GLY A 1 157 ? -38.663 0.602 65.628 1.00 96.69 157 GLY A CA 1
ATOM 1219 C C . GLY A 1 157 ? -37.396 -0.255 65.500 1.00 96.69 157 GLY A C 1
ATOM 1220 O O . GLY A 1 157 ? -36.560 -0.232 66.401 1.00 96.69 157 GLY A O 1
ATOM 1221 N N . ASP A 1 158 ? -37.211 -0.978 64.392 1.00 97.31 158 ASP A N 1
ATOM 1222 C CA . ASP A 1 158 ? -36.011 -1.778 64.134 1.00 97.31 158 ASP A CA 1
ATOM 1223 C C . ASP A 1 158 ? -34.911 -0.939 63.464 1.00 97.31 158 ASP A C 1
ATOM 1225 O O . ASP A 1 158 ? -34.732 -0.910 62.245 1.00 97.31 158 ASP A O 1
ATOM 1229 N N . ALA A 1 159 ? -34.131 -0.239 64.285 1.00 96.56 159 ALA A N 1
ATOM 1230 C CA . ALA A 1 159 ? -32.999 0.545 63.798 1.00 96.56 159 ALA A CA 1
ATOM 1231 C C . ALA A 1 159 ? -31.880 -0.321 63.184 1.00 96.56 159 ALA A C 1
ATOM 1233 O O . ALA A 1 159 ? -31.140 0.160 62.324 1.00 96.56 159 ALA A O 1
ATOM 1234 N N . ARG A 1 160 ? -31.739 -1.586 63.608 1.00 96.62 160 ARG A N 1
ATOM 1235 C CA . ARG A 1 160 ? -30.688 -2.483 63.101 1.00 96.62 160 ARG A CA 1
ATOM 1236 C C . ARG A 1 160 ? -31.031 -2.994 61.706 1.00 96.62 160 ARG A C 1
ATOM 1238 O O . ARG A 1 160 ? -30.162 -2.955 60.838 1.00 96.62 160 ARG A O 1
ATOM 1245 N N . GLY A 1 161 ? -32.277 -3.411 61.478 1.00 96.19 161 GLY A N 1
ATOM 1246 C CA . GLY A 1 161 ? -32.779 -3.777 60.150 1.00 96.19 161 GLY A CA 1
ATOM 1247 C C . GLY A 1 161 ? -32.585 -2.643 59.145 1.00 96.19 161 GLY A C 1
ATOM 1248 O O . GLY A 1 161 ? -31.942 -2.823 58.107 1.00 96.19 161 GLY A O 1
ATOM 1249 N N . ALA A 1 162 ? -32.978 -1.423 59.526 1.00 95.88 162 ALA A N 1
ATOM 1250 C CA . ALA A 1 162 ? -32.779 -0.242 58.693 1.00 95.88 162 ALA A CA 1
ATOM 1251 C C . ALA A 1 162 ? -31.303 0.024 58.356 1.00 95.88 162 ALA A C 1
ATOM 1253 O O . ALA A 1 162 ? -30.977 0.287 57.198 1.00 95.88 162 ALA A O 1
ATOM 1254 N N . ALA A 1 163 ? -30.404 -0.075 59.342 1.00 96.62 163 ALA A N 1
ATOM 1255 C CA . ALA A 1 163 ? -28.968 0.094 59.121 1.00 96.62 163 ALA A CA 1
ATOM 1256 C C . ALA A 1 163 ? -28.404 -0.943 58.135 1.00 96.62 163 ALA A C 1
ATOM 1258 O O . ALA A 1 163 ? -27.618 -0.585 57.257 1.00 96.62 163 ALA A O 1
ATOM 1259 N N . ASN A 1 164 ? -28.845 -2.202 58.223 1.00 96.69 164 ASN A N 1
ATOM 1260 C CA . ASN A 1 164 ? -28.436 -3.254 57.290 1.00 96.69 164 ASN A CA 1
ATOM 1261 C C . ASN A 1 164 ? -28.906 -2.964 55.858 1.00 96.69 164 ASN A C 1
ATOM 1263 O O . ASN A 1 164 ? -28.128 -3.099 54.914 1.00 96.69 164 ASN A O 1
ATOM 1267 N N . HIS A 1 165 ? -30.153 -2.518 55.685 1.00 96.75 165 HIS A N 1
ATOM 1268 C CA . HIS A 1 165 ? -30.671 -2.131 54.373 1.00 96.75 165 HIS A CA 1
ATOM 1269 C C . HIS A 1 165 ? -29.893 -0.952 53.766 1.00 96.75 165 HIS A C 1
ATOM 1271 O O . HIS A 1 165 ? -29.544 -0.997 52.586 1.00 96.75 165 HIS A O 1
ATOM 1277 N N . PHE A 1 166 ? -29.541 0.067 54.558 1.00 94.94 166 PHE A N 1
ATOM 1278 C CA . PHE A 1 166 ? -28.697 1.167 54.076 1.00 94.94 166 PHE A CA 1
ATOM 1279 C C . PHE A 1 166 ? -27.288 0.707 53.688 1.00 94.94 166 PHE A C 1
ATOM 1281 O O . PHE A 1 166 ? -26.780 1.131 52.652 1.00 94.94 166 PHE A O 1
ATOM 1288 N N . ALA A 1 167 ? -26.675 -0.191 54.465 1.00 96.38 167 ALA A N 1
ATOM 1289 C CA . ALA A 1 167 ? -25.367 -0.752 54.132 1.00 96.38 167 ALA A CA 1
ATOM 1290 C C . ALA A 1 167 ? -25.397 -1.536 52.805 1.00 96.38 167 ALA A C 1
ATOM 1292 O O . ALA A 1 167 ? -24.491 -1.398 51.983 1.00 96.38 167 ALA A O 1
ATOM 1293 N N . ASN A 1 168 ? -26.461 -2.306 52.554 1.00 95.50 168 ASN A N 1
ATOM 1294 C CA . ASN A 1 168 ? -26.650 -3.003 51.278 1.00 95.50 168 ASN A CA 1
ATOM 1295 C C . ASN A 1 168 ? -26.805 -2.018 50.110 1.00 95.50 168 ASN A C 1
ATOM 1297 O O . ASN A 1 168 ? -26.109 -2.151 49.108 1.00 95.50 168 ASN A O 1
ATOM 1301 N N . ALA A 1 169 ? -27.633 -0.979 50.265 1.00 95.00 169 ALA A N 1
ATOM 1302 C CA . ALA A 1 169 ? -27.794 0.062 49.248 1.00 95.00 169 ALA A CA 1
ATOM 1303 C C . ALA A 1 169 ? -26.482 0.821 48.954 1.00 95.00 169 ALA A C 1
ATOM 1305 O O . ALA A 1 169 ? -26.223 1.235 47.818 1.00 95.00 169 ALA A O 1
ATOM 1306 N N . GLU A 1 170 ? -25.631 1.006 49.967 1.00 96.25 170 GLU A N 1
ATOM 1307 C CA . GLU A 1 170 ? -24.300 1.590 49.798 1.00 96.25 170 GLU A CA 1
ATOM 1308 C C . GLU A 1 170 ? -23.374 0.666 48.990 1.00 96.25 170 GLU A C 1
ATOM 1310 O O . GLU A 1 170 ? -22.629 1.143 48.129 1.00 96.25 170 GLU A O 1
ATOM 1315 N N . ASN A 1 171 ? -23.434 -0.648 49.224 1.00 95.88 171 ASN A N 1
ATOM 1316 C CA . ASN A 1 171 ? -22.671 -1.631 48.451 1.00 95.88 171 ASN A CA 1
ATOM 1317 C C . ASN A 1 171 ? -23.103 -1.645 46.978 1.00 95.88 171 ASN A C 1
ATOM 1319 O O . ASN A 1 171 ? -22.249 -1.468 46.108 1.00 95.88 171 ASN A O 1
ATOM 1323 N N . ASP A 1 172 ? -24.408 -1.703 46.700 1.00 95.94 172 ASP A N 1
ATOM 1324 C CA . ASP A 1 172 ? -24.951 -1.605 45.337 1.00 95.94 172 ASP A CA 1
ATOM 1325 C C . ASP A 1 172 ? -24.512 -0.291 44.658 1.00 95.94 172 ASP A C 1
ATOM 1327 O O . ASP A 1 172 ? -24.134 -0.249 43.485 1.00 95.94 172 ASP A O 1
ATOM 1331 N N . SER A 1 173 ? -24.480 0.817 45.409 1.00 95.81 173 SER A N 1
ATOM 1332 C CA . SER A 1 173 ? -24.007 2.110 44.898 1.00 95.81 173 SER A CA 1
ATOM 1333 C C . SER A 1 173 ? -22.519 2.090 44.522 1.00 95.81 173 SER A C 1
ATOM 1335 O O . SER A 1 173 ? -22.125 2.711 43.525 1.00 95.81 173 SER A O 1
ATOM 1337 N N . LYS A 1 174 ? -21.683 1.377 45.290 1.00 96.56 174 LYS A N 1
ATOM 1338 C CA . LYS A 1 174 ? -20.257 1.169 44.982 1.00 96.56 174 LYS A CA 1
ATOM 1339 C C . LYS A 1 174 ? -20.081 0.296 43.742 1.00 96.56 174 LYS A C 1
ATOM 1341 O O . LYS A 1 174 ? -19.208 0.598 42.925 1.00 96.56 174 LYS A O 1
ATOM 1346 N N . ASP A 1 175 ? -20.904 -0.730 43.564 1.00 94.50 175 ASP A N 1
ATOM 1347 C CA . ASP A 1 175 ? -20.839 -1.609 42.394 1.00 94.50 175 ASP A CA 1
ATOM 1348 C C . ASP A 1 175 ? -21.275 -0.883 41.113 1.00 94.50 175 ASP A C 1
ATOM 1350 O O . ASP A 1 175 ? -20.516 -0.867 40.139 1.00 94.50 175 ASP A O 1
ATOM 1354 N N . ILE A 1 176 ? -22.346 -0.078 41.160 1.00 95.56 176 ILE A N 1
ATOM 1355 C CA . ILE A 1 176 ? -22.711 0.840 40.065 1.00 95.56 176 ILE A CA 1
ATOM 1356 C C . ILE A 1 176 ? -21.544 1.766 39.687 1.00 95.56 176 ILE A C 1
ATOM 1358 O O . ILE A 1 176 ? -21.339 2.077 38.505 1.00 95.56 176 ILE A O 1
ATOM 1362 N N . ALA A 1 177 ? -20.797 2.279 40.671 1.00 96.25 177 ALA A N 1
ATOM 1363 C CA . ALA A 1 177 ? -19.657 3.154 40.410 1.00 96.25 177 ALA A CA 1
ATOM 1364 C C . ALA A 1 177 ? -18.520 2.410 39.686 1.00 96.25 177 ALA A C 1
ATOM 1366 O O . ALA A 1 177 ? -17.962 2.946 38.722 1.00 96.25 177 ALA A O 1
ATOM 1367 N N . LYS A 1 178 ? -18.218 1.169 40.089 1.00 95.38 178 LYS A N 1
ATOM 1368 C CA . LYS A 1 178 ? -17.239 0.308 39.403 1.00 95.38 178 LYS A CA 1
ATOM 1369 C C . LYS A 1 178 ? -17.670 0.018 37.966 1.00 95.38 178 LYS A C 1
ATOM 1371 O O . LYS A 1 178 ? -16.872 0.226 37.050 1.00 95.38 178 LYS A O 1
ATOM 1376 N N . ASP A 1 179 ? -18.927 -0.361 37.751 1.00 94.56 179 ASP A N 1
ATOM 1377 C CA . ASP A 1 179 ? -19.453 -0.660 36.416 1.00 94.56 179 ASP A CA 1
ATOM 1378 C C . ASP A 1 179 ? -19.411 0.558 35.498 1.00 94.56 179 ASP A C 1
ATOM 1380 O O . ASP A 1 179 ? -18.998 0.467 34.344 1.00 94.56 179 ASP A O 1
ATOM 1384 N N . ARG A 1 180 ? -19.761 1.745 36.003 1.00 95.50 180 ARG A N 1
ATOM 1385 C CA . ARG A 1 180 ? -19.642 2.991 35.227 1.00 95.50 180 ARG A CA 1
ATOM 1386 C C . ARG A 1 180 ? -18.206 3.272 34.796 1.00 95.50 180 ARG A C 1
ATOM 1388 O O . ARG A 1 180 ? -17.995 3.663 33.645 1.00 95.50 180 ARG A O 1
ATOM 1395 N N . ASN A 1 181 ? -17.241 3.072 35.691 1.00 95.44 181 ASN A N 1
ATOM 1396 C CA . ASN A 1 181 ? -15.826 3.247 35.375 1.00 95.44 181 ASN A CA 1
ATOM 1397 C C . ASN A 1 181 ? -15.364 2.230 34.325 1.00 95.44 181 ASN A C 1
ATOM 1399 O O . ASN A 1 181 ? -14.668 2.598 33.377 1.00 95.44 181 ASN A O 1
ATOM 1403 N N . ARG A 1 182 ? -15.817 0.977 34.434 1.00 93.94 182 ARG A N 1
ATOM 1404 C CA . ARG A 1 182 ? -15.518 -0.070 33.456 1.00 93.94 182 ARG A CA 1
ATOM 1405 C C . ARG A 1 182 ? -16.115 0.234 32.079 1.00 93.94 182 ARG A C 1
ATOM 1407 O O . ARG A 1 182 ? -15.383 0.220 31.093 1.00 93.94 182 ARG A O 1
ATOM 1414 N N . ILE A 1 183 ? -17.383 0.649 32.011 1.00 94.50 183 ILE A N 1
ATOM 1415 C CA . ILE A 1 183 ? -18.023 1.115 30.769 1.00 94.50 183 ILE A CA 1
ATOM 1416 C C . ILE A 1 183 ? -17.230 2.273 30.147 1.00 94.50 183 ILE A C 1
ATOM 1418 O O . ILE A 1 183 ? -17.094 2.347 28.923 1.00 94.50 183 ILE A O 1
ATOM 1422 N N . ALA A 1 184 ? -16.747 3.218 30.959 1.00 95.56 184 ALA A N 1
ATOM 1423 C CA . ALA A 1 184 ? -15.975 4.356 30.466 1.00 95.56 184 ALA A CA 1
ATOM 1424 C C . ALA A 1 184 ? -14.641 3.916 29.841 1.00 95.56 184 ALA A C 1
ATOM 1426 O O . ALA A 1 184 ? -14.305 4.386 28.750 1.00 95.56 184 ALA A O 1
ATOM 1427 N N . ALA A 1 185 ? -13.929 2.983 30.480 1.00 94.31 185 ALA A N 1
ATOM 1428 C CA . ALA A 1 185 ? -12.705 2.393 29.945 1.00 94.31 185 ALA A CA 1
ATOM 1429 C C . ALA A 1 185 ? -12.966 1.631 28.632 1.00 94.31 185 ALA A C 1
ATOM 1431 O O . ALA A 1 185 ? -12.363 1.949 27.610 1.00 94.31 185 ALA A O 1
ATOM 1432 N N . GLU A 1 186 ? -13.953 0.731 28.608 1.00 93.38 186 GLU A N 1
ATOM 1433 C CA . GLU A 1 186 ? -14.305 -0.051 27.411 1.00 93.38 186 GLU A CA 1
ATOM 1434 C C . GLU A 1 186 ? -14.736 0.856 26.240 1.00 93.38 186 GLU A C 1
ATOM 1436 O O . GLU A 1 186 ? -14.412 0.610 25.076 1.00 93.38 186 GLU A O 1
ATOM 1441 N N . ARG A 1 187 ? -15.422 1.973 26.518 1.00 94.44 187 ARG A N 1
ATOM 1442 C CA . ARG A 1 187 ? -15.751 2.981 25.494 1.00 94.44 187 ARG A CA 1
ATOM 1443 C C . ARG A 1 187 ? -14.517 3.672 24.923 1.00 94.44 187 ARG A C 1
ATOM 1445 O O . ARG A 1 187 ? -14.499 3.939 23.719 1.00 94.44 187 ARG A O 1
ATOM 1452 N N . LYS A 1 188 ? -13.528 3.982 25.763 1.00 95.00 188 LYS A N 1
ATOM 1453 C CA . LYS A 1 188 ? -12.257 4.575 25.332 1.00 95.00 188 LYS A CA 1
ATOM 1454 C C . LYS A 1 188 ? -11.497 3.604 24.429 1.00 95.00 188 LYS A C 1
ATOM 1456 O O . LYS A 1 188 ? -11.061 4.012 23.354 1.00 95.00 188 LYS A O 1
ATOM 1461 N N . ASP A 1 189 ? -11.448 2.328 24.794 1.00 91.12 189 ASP A N 1
ATOM 1462 C CA . ASP A 1 189 ? -10.794 1.286 23.996 1.00 91.12 189 ASP A CA 1
ATOM 1463 C C . ASP A 1 189 ? -11.476 1.099 22.634 1.00 91.12 189 ASP A C 1
ATOM 1465 O O . ASP A 1 189 ? -10.819 1.094 21.590 1.00 91.12 189 ASP A O 1
ATOM 1469 N N . VAL A 1 190 ? -12.813 1.042 22.608 1.00 92.06 190 VAL A N 1
ATOM 1470 C CA . VAL A 1 190 ? -13.583 0.987 21.354 1.00 92.06 190 VAL A CA 1
ATOM 1471 C C . VAL A 1 190 ? -13.325 2.218 20.481 1.00 92.06 190 VAL A C 1
ATOM 1473 O O . VAL A 1 190 ? -13.279 2.094 19.253 1.00 92.06 190 VAL A O 1
ATOM 1476 N N . ALA A 1 191 ? -13.191 3.407 21.074 1.00 93.75 191 ALA A N 1
ATOM 1477 C CA . ALA A 1 191 ? -12.874 4.624 20.333 1.00 93.75 191 ALA A CA 1
ATOM 1478 C C . ALA A 1 191 ? -11.460 4.571 19.730 1.00 93.75 191 ALA A C 1
ATOM 1480 O O . ALA A 1 191 ? -11.312 4.883 18.547 1.00 93.75 191 ALA A O 1
ATOM 1481 N N . GLY A 1 192 ? -10.468 4.100 20.494 1.00 93.56 192 GLY A N 1
ATOM 1482 C CA . GLY A 1 192 ? -9.095 3.888 20.024 1.00 93.56 192 GLY A CA 1
ATOM 1483 C C . GLY A 1 192 ? -9.039 2.937 18.830 1.00 93.56 192 GLY A C 1
ATOM 1484 O O . GLY A 1 192 ? -8.669 3.347 17.733 1.00 93.56 192 GLY A O 1
ATOM 1485 N N . ARG A 1 193 ? -9.583 1.721 18.978 1.00 90.69 193 ARG A N 1
ATOM 1486 C CA . ARG A 1 193 ? -9.621 0.721 17.890 1.00 90.69 193 ARG A CA 1
ATOM 1487 C C . ARG A 1 193 ? -10.325 1.231 16.625 1.00 90.69 193 ARG A C 1
ATOM 1489 O O . ARG A 1 193 ? -10.005 0.827 15.509 1.00 90.69 193 ARG A O 1
ATOM 1496 N N . ARG A 1 194 ? -11.324 2.112 16.765 1.00 89.50 194 ARG A N 1
ATOM 1497 C CA . ARG A 1 194 ? -11.993 2.751 15.616 1.00 89.50 194 ARG A CA 1
ATOM 1498 C C . ARG A 1 194 ? -11.117 3.790 14.925 1.00 89.50 194 ARG A C 1
ATOM 1500 O O . ARG A 1 194 ? -11.193 3.880 13.700 1.00 89.50 194 ARG A O 1
ATOM 1507 N N . ALA A 1 195 ? -10.348 4.568 15.682 1.00 90.94 195 ALA A N 1
ATOM 1508 C CA . ALA A 1 195 ? -9.400 5.528 15.131 1.00 90.94 195 ALA A CA 1
ATOM 1509 C C . ALA A 1 195 ? -8.294 4.802 14.352 1.00 90.94 195 ALA A C 1
ATOM 1511 O O . ALA A 1 195 ? -8.060 5.135 13.190 1.00 90.94 195 ALA A O 1
ATOM 1512 N N . ASP A 1 196 ? -7.737 3.734 14.925 1.00 87.62 196 ASP A N 1
ATOM 1513 C CA . ASP A 1 196 ? -6.712 2.909 14.276 1.00 87.62 196 ASP A CA 1
ATOM 1514 C C . ASP A 1 196 ? -7.234 2.302 12.968 1.00 87.62 196 ASP A C 1
ATOM 1516 O O . ASP A 1 196 ? -6.627 2.440 11.905 1.00 87.62 196 ASP A O 1
ATOM 1520 N N . ALA A 1 197 ? -8.442 1.728 12.998 1.00 85.94 197 ALA A N 1
ATOM 1521 C CA . ALA A 1 197 ? -9.081 1.194 11.798 1.00 85.94 197 ALA A CA 1
ATOM 1522 C C . ALA A 1 197 ? -9.371 2.272 10.734 1.00 85.94 197 ALA A C 1
ATOM 1524 O O . ALA A 1 197 ? -9.435 1.963 9.540 1.00 85.94 197 ALA A O 1
ATOM 1525 N N . ALA A 1 198 ? -9.599 3.528 11.131 1.00 88.00 198 ALA A N 1
ATOM 1526 C CA . ALA A 1 198 ? -9.788 4.635 10.198 1.00 88.00 198 ALA A CA 1
ATOM 1527 C C . ALA A 1 198 ? -8.464 5.066 9.550 1.00 88.00 198 ALA A C 1
ATOM 1529 O O . ALA A 1 198 ? -8.445 5.287 8.336 1.00 88.00 198 ALA A O 1
ATOM 1530 N N . ALA A 1 199 ? -7.377 5.120 10.327 1.00 87.88 199 ALA A N 1
ATOM 1531 C CA . ALA A 1 199 ? -6.030 5.393 9.833 1.00 87.88 199 ALA A CA 1
ATOM 1532 C C . ALA A 1 199 ? -5.585 4.324 8.823 1.00 87.88 199 ALA A C 1
ATOM 1534 O O . ALA A 1 199 ? -5.353 4.648 7.661 1.00 87.88 199 ALA A O 1
ATOM 1535 N N . GLN A 1 200 ? -5.666 3.040 9.187 1.00 86.19 200 GLN A N 1
ATOM 1536 C CA . GLN A 1 200 ? -5.326 1.926 8.288 1.00 86.19 200 GLN A CA 1
ATOM 1537 C C . GLN A 1 200 ? -6.123 1.956 6.972 1.00 86.19 200 GLN A C 1
ATOM 1539 O O . GLN A 1 200 ? -5.614 1.645 5.898 1.00 86.19 200 GLN A O 1
ATOM 1544 N N . ARG A 1 201 ? -7.403 2.357 7.009 1.00 84.88 201 ARG A N 1
ATOM 1545 C CA . ARG A 1 201 ? -8.218 2.512 5.788 1.00 84.88 201 ARG A CA 1
ATOM 1546 C C . ARG A 1 201 ? -7.741 3.648 4.889 1.00 84.88 201 ARG A C 1
ATOM 1548 O O . ARG A 1 201 ? -7.983 3.577 3.683 1.00 84.88 201 ARG A O 1
ATOM 1555 N N . LYS A 1 202 ? -7.168 4.711 5.455 1.00 87.12 202 LYS A N 1
ATOM 1556 C CA . LYS A 1 202 ? -6.592 5.823 4.694 1.00 87.12 202 LYS A CA 1
ATOM 1557 C C . LYS A 1 202 ? -5.324 5.358 3.984 1.00 87.12 202 LYS A C 1
ATOM 1559 O O . LYS A 1 202 ? -5.231 5.579 2.779 1.00 87.12 202 LYS A O 1
ATOM 1564 N N . ASP A 1 203 ? -4.459 4.640 4.688 1.00 83.56 203 ASP A N 1
ATOM 1565 C CA . ASP A 1 203 ? -3.201 4.120 4.143 1.00 83.56 203 ASP A CA 1
ATOM 1566 C C . ASP A 1 203 ? -3.478 3.127 3.006 1.00 83.56 203 ASP A C 1
ATOM 1568 O O . ASP A 1 203 ? -3.085 3.367 1.870 1.00 83.56 203 ASP A O 1
ATOM 1572 N N . ILE A 1 204 ? -4.374 2.153 3.218 1.00 81.56 204 ILE A N 1
ATOM 1573 C CA . ILE A 1 204 ? -4.809 1.212 2.164 1.00 81.56 204 ILE A CA 1
ATOM 1574 C C . ILE A 1 204 ? -5.365 1.930 0.918 1.00 81.56 204 ILE A C 1
ATOM 1576 O O . ILE A 1 204 ? -5.290 1.412 -0.201 1.00 81.56 204 ILE A O 1
ATOM 1580 N N . ARG A 1 205 ? -6.009 3.094 1.076 1.00 83.00 205 ARG A N 1
ATOM 1581 C CA . ARG A 1 205 ? -6.505 3.876 -0.070 1.00 83.00 205 ARG A CA 1
ATOM 1582 C C . ARG A 1 205 ? -5.373 4.580 -0.811 1.00 83.00 205 ARG A C 1
ATOM 1584 O O . ARG A 1 205 ? -5.507 4.721 -2.025 1.00 83.00 205 ARG A O 1
ATOM 1591 N N . ALA A 1 206 ? -4.339 5.038 -0.108 1.00 82.94 206 ALA A N 1
ATOM 1592 C CA . ALA A 1 206 ? -3.140 5.608 -0.714 1.00 82.94 206 ALA A CA 1
ATOM 1593 C C . ALA A 1 206 ? -2.402 4.528 -1.515 1.00 82.94 206 ALA A C 1
ATOM 1595 O O . ALA A 1 206 ? -2.317 4.658 -2.733 1.00 82.94 206 ALA A O 1
ATOM 1596 N N . ASP A 1 207 ? -2.096 3.387 -0.894 1.00 81.88 207 ASP A N 1
ATOM 1597 C CA . ASP A 1 207 ? -1.407 2.268 -1.553 1.00 81.88 207 ASP A CA 1
ATOM 1598 C C . ASP A 1 207 ? -2.144 1.801 -2.816 1.00 81.88 207 ASP A C 1
ATOM 1600 O O . ASP A 1 207 ? -1.556 1.502 -3.852 1.00 81.88 207 ASP A O 1
ATOM 1604 N N . ARG A 1 208 ? -3.484 1.761 -2.778 1.00 80.94 208 ARG A N 1
ATOM 1605 C CA . ARG A 1 208 ? -4.293 1.401 -3.954 1.00 80.94 208 ARG A CA 1
ATOM 1606 C C . ARG A 1 208 ? -4.155 2.384 -5.112 1.00 80.94 208 ARG A C 1
ATOM 1608 O O . ARG A 1 208 ? -4.311 1.955 -6.257 1.00 80.94 208 ARG A O 1
ATOM 1615 N N . LYS A 1 209 ? -3.952 3.674 -4.837 1.00 85.00 209 LYS A N 1
ATOM 1616 C CA . LYS A 1 209 ? -3.707 4.677 -5.880 1.00 85.00 209 LYS A CA 1
ATOM 1617 C C . LYS A 1 209 ? -2.325 4.478 -6.484 1.00 85.00 209 LYS A C 1
ATOM 1619 O O . LYS A 1 209 ? -2.232 4.457 -7.709 1.00 85.00 209 LYS A O 1
ATOM 1624 N N . ASP A 1 210 ? -1.322 4.248 -5.648 1.00 81.62 210 ASP A N 1
ATOM 1625 C CA . ASP A 1 210 ? 0.059 4.044 -6.088 1.00 81.62 210 ASP A CA 1
ATOM 1626 C C . ASP A 1 210 ? 0.159 2.778 -6.951 1.00 81.62 210 ASP A C 1
ATOM 1628 O O . ASP A 1 210 ? 0.536 2.850 -8.117 1.00 81.62 210 ASP A O 1
ATOM 1632 N N . ILE A 1 211 ? -0.408 1.655 -6.492 1.00 80.00 211 ILE A N 1
ATOM 1633 C CA . ILE A 1 211 ? -0.500 0.412 -7.282 1.00 80.00 211 ILE A CA 1
ATOM 1634 C C . ILE A 1 211 ? -1.219 0.629 -8.625 1.00 80.00 211 ILE A C 1
ATOM 1636 O O . ILE A 1 211 ? -0.897 -0.011 -9.632 1.00 80.00 211 ILE A O 1
ATOM 1640 N N . ALA A 1 212 ? -2.251 1.476 -8.668 1.00 81.38 212 ALA A N 1
ATOM 1641 C CA . ALA A 1 212 ? -2.956 1.769 -9.913 1.00 81.38 212 ALA A CA 1
ATOM 1642 C C . ALA A 1 212 ? -2.092 2.593 -10.883 1.00 81.38 212 ALA A C 1
ATOM 1644 O O . ALA A 1 212 ? -2.144 2.343 -12.093 1.00 81.38 212 ALA A O 1
ATOM 1645 N N . ALA A 1 213 ? -1.297 3.533 -10.366 1.00 85.25 213 ALA A N 1
ATOM 1646 C CA . ALA A 1 213 ? -0.331 4.301 -11.142 1.00 85.25 213 ALA A CA 1
ATOM 1647 C C . ALA A 1 213 ? 0.776 3.392 -11.699 1.00 85.25 213 ALA A C 1
ATOM 1649 O O . ALA A 1 213 ? 0.976 3.372 -12.917 1.00 85.25 213 ALA A O 1
ATOM 1650 N N . ASP A 1 214 ? 1.369 2.543 -10.861 1.00 82.31 214 ASP A N 1
ATOM 1651 C CA . ASP A 1 214 ? 2.414 1.592 -11.256 1.00 82.31 214 ASP A CA 1
ATOM 1652 C C . ASP A 1 214 ? 1.919 0.639 -12.350 1.00 82.31 214 ASP A C 1
ATOM 1654 O O . ASP A 1 214 ? 2.581 0.399 -13.360 1.00 82.31 214 ASP A O 1
ATOM 1658 N N . ARG A 1 215 ? 0.686 0.128 -12.222 1.00 81.75 215 ARG A N 1
ATOM 1659 C CA . ARG A 1 215 ? 0.069 -0.720 -13.259 1.00 81.75 215 ARG A CA 1
ATOM 1660 C C . ARG A 1 215 ? -0.080 -0.003 -14.595 1.00 81.75 215 ARG A C 1
ATOM 1662 O O . ARG A 1 215 ? 0.019 -0.649 -15.642 1.00 81.75 215 ARG A O 1
ATOM 1669 N N . LYS A 1 216 ? -0.366 1.300 -14.579 1.00 87.00 216 LYS A N 1
ATOM 1670 C CA . LYS A 1 216 ? -0.476 2.108 -15.797 1.00 87.00 216 LYS A CA 1
ATOM 1671 C C . LYS A 1 216 ? 0.898 2.287 -16.444 1.00 87.00 216 LYS A C 1
ATOM 1673 O O . LYS A 1 216 ? 0.994 2.104 -17.657 1.00 87.00 216 LYS A O 1
ATOM 1678 N N . GLN A 1 217 ? 1.929 2.573 -15.650 1.00 87.81 217 GLN A N 1
ATOM 1679 C CA . GLN A 1 217 ? 3.314 2.692 -16.116 1.00 87.81 217 GLN A CA 1
ATOM 1680 C C . GLN A 1 217 ? 3.819 1.374 -16.712 1.00 87.81 217 GLN A C 1
ATOM 1682 O O . GLN A 1 217 ? 4.175 1.339 -17.885 1.00 87.81 217 GLN A O 1
ATOM 1687 N N . LEU A 1 218 ? 3.675 0.255 -15.996 1.00 81.19 218 LEU A N 1
ATOM 1688 C CA . LEU A 1 218 ? 4.051 -1.074 -16.495 1.00 81.19 218 LEU A CA 1
ATOM 1689 C C . LEU A 1 218 ? 3.346 -1.447 -17.807 1.00 81.19 218 LEU A C 1
ATOM 1691 O O . LEU A 1 218 ? 3.898 -2.158 -18.648 1.00 81.19 218 LEU A O 1
ATOM 1695 N N . LYS A 1 219 ? 2.093 -1.015 -17.996 1.00 86.31 219 LYS A N 1
ATOM 1696 C CA . LYS A 1 219 ? 1.372 -1.245 -19.254 1.00 86.31 219 LYS A CA 1
ATOM 1697 C C . LYS A 1 219 ? 1.968 -0.429 -20.406 1.00 86.31 219 LYS A C 1
ATOM 1699 O O . LYS A 1 219 ? 1.988 -0.940 -21.525 1.00 86.31 219 LYS A O 1
ATOM 1704 N N . ALA A 1 220 ? 2.421 0.797 -20.143 1.00 88.88 220 ALA A N 1
ATOM 1705 C CA . ALA A 1 220 ? 3.111 1.629 -21.126 1.00 88.88 220 ALA A CA 1
ATOM 1706 C C . ALA A 1 220 ? 4.471 1.019 -21.495 1.00 88.88 220 ALA A C 1
ATOM 1708 O O . ALA A 1 220 ? 4.676 0.686 -22.656 1.00 88.88 220 ALA A O 1
ATOM 1709 N N . GLU A 1 221 ? 5.306 0.696 -20.506 1.00 83.06 221 GLU A N 1
ATOM 1710 C CA . GLU A 1 221 ? 6.621 0.072 -20.723 1.00 83.06 221 GLU A CA 1
ATOM 1711 C C . GLU A 1 221 ? 6.529 -1.238 -21.520 1.00 83.06 221 GLU A C 1
ATOM 1713 O O . GLU A 1 221 ? 7.326 -1.506 -22.416 1.00 83.06 221 GLU A O 1
ATOM 1718 N N . ARG A 1 222 ? 5.510 -2.069 -21.255 1.00 85.38 222 ARG A N 1
ATOM 1719 C CA . ARG A 1 222 ? 5.268 -3.295 -22.037 1.00 85.38 222 ARG A CA 1
ATOM 1720 C C . ARG A 1 222 ? 4.917 -3.021 -23.495 1.00 85.38 222 ARG A C 1
ATOM 1722 O O . ARG A 1 222 ? 5.215 -3.860 -24.346 1.00 85.38 222 ARG A O 1
ATOM 1729 N N . LYS A 1 223 ? 4.226 -1.914 -23.774 1.00 90.12 223 LYS A N 1
ATOM 1730 C CA . LYS A 1 223 ? 3.879 -1.503 -25.137 1.00 90.12 223 LYS A CA 1
ATOM 1731 C C . LYS A 1 223 ? 5.132 -1.043 -25.876 1.00 90.12 223 LYS A C 1
ATOM 1733 O O . LYS A 1 223 ? 5.331 -1.478 -27.008 1.00 90.12 223 LYS A O 1
ATOM 1738 N N . ASP A 1 224 ? 5.968 -0.253 -25.216 1.00 89.38 224 ASP A N 1
ATOM 1739 C CA . ASP A 1 224 ? 7.216 0.260 -25.783 1.00 89.38 224 ASP A CA 1
ATOM 1740 C C . ASP A 1 224 ? 8.183 -0.899 -26.067 1.00 89.38 224 ASP A C 1
ATOM 1742 O O . ASP A 1 224 ? 8.579 -1.107 -27.209 1.00 89.38 224 ASP A O 1
ATOM 1746 N N . LEU A 1 225 ? 8.375 -1.813 -25.108 1.00 84.69 225 LEU A 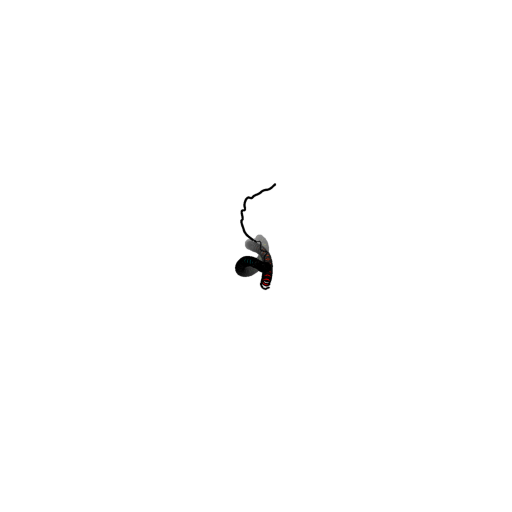N 1
ATOM 1747 C CA . LEU A 1 225 ? 9.175 -3.029 -25.310 1.00 84.69 225 LEU A CA 1
ATOM 1748 C C . LEU A 1 225 ? 8.665 -3.901 -26.475 1.00 84.69 225 LEU A C 1
ATOM 1750 O O . LEU A 1 225 ? 9.436 -4.585 -27.155 1.00 84.69 225 LEU A O 1
ATOM 1754 N N . ALA A 1 226 ? 7.347 -3.956 -26.687 1.00 88.88 226 ALA A N 1
ATOM 1755 C CA . ALA A 1 226 ? 6.773 -4.690 -27.809 1.00 88.88 226 ALA A CA 1
ATOM 1756 C C . ALA A 1 226 ? 7.066 -4.005 -29.155 1.00 88.88 226 ALA A C 1
ATOM 1758 O O . ALA A 1 226 ? 7.267 -4.713 -30.147 1.00 88.88 226 ALA A O 1
ATOM 1759 N N . ALA A 1 227 ? 7.108 -2.669 -29.184 1.00 90.94 227 ALA A N 1
ATOM 1760 C CA . ALA A 1 227 ? 7.520 -1.893 -30.348 1.00 90.94 227 ALA A CA 1
ATOM 1761 C C . ALA A 1 227 ? 9.008 -2.120 -30.657 1.00 90.94 227 ALA A C 1
ATOM 1763 O O . ALA A 1 227 ? 9.314 -2.565 -31.763 1.00 90.94 227 ALA A O 1
ATOM 1764 N N . ASP A 1 228 ? 9.889 -1.996 -29.663 1.00 85.94 228 ASP A N 1
ATOM 1765 C CA . ASP A 1 228 ? 11.336 -2.219 -29.817 1.00 85.94 228 ASP A CA 1
ATOM 1766 C C . ASP A 1 228 ? 11.638 -3.630 -30.341 1.00 85.94 228 ASP A C 1
ATOM 1768 O O . ASP A 1 228 ? 12.451 -3.845 -31.240 1.00 85.94 228 ASP A O 1
ATOM 1772 N N . ARG A 1 229 ? 10.927 -4.645 -29.828 1.00 87.94 229 ARG A N 1
ATOM 1773 C CA . ARG A 1 229 ? 11.055 -6.029 -30.320 1.00 87.94 229 ARG A CA 1
ATOM 1774 C C . ARG A 1 229 ? 10.619 -6.188 -31.771 1.00 87.94 229 ARG A C 1
ATOM 1776 O O . ARG A 1 229 ? 11.108 -7.098 -32.444 1.00 87.94 229 ARG A O 1
ATOM 1783 N N . LYS A 1 230 ? 9.651 -5.397 -32.233 1.00 91.19 230 LYS A N 1
ATOM 1784 C CA . LYS A 1 230 ? 9.192 -5.425 -33.624 1.00 91.19 230 LYS A CA 1
ATOM 1785 C C . LYS A 1 230 ? 10.242 -4.790 -34.532 1.00 91.19 230 LYS A C 1
ATOM 1787 O O . LYS A 1 230 ? 10.550 -5.393 -35.555 1.00 91.19 230 LYS A O 1
ATOM 1792 N N . GLU A 1 231 ? 10.810 -3.663 -34.118 1.00 90.06 231 GLU A N 1
ATOM 1793 C CA . GLU A 1 231 ? 11.889 -2.962 -34.822 1.00 90.06 231 GLU A CA 1
ATOM 1794 C C . GLU A 1 231 ? 13.156 -3.824 -34.924 1.00 90.06 231 GLU A C 1
ATOM 1796 O O . GLU A 1 231 ? 13.614 -4.147 -36.016 1.00 90.06 231 GLU A O 1
ATOM 1801 N N . ALA A 1 232 ? 13.623 -4.399 -33.814 1.00 83.50 232 ALA A N 1
ATOM 1802 C CA . ALA A 1 232 ? 14.781 -5.297 -33.838 1.00 83.50 232 ALA A CA 1
ATOM 1803 C C . ALA A 1 232 ? 14.579 -6.523 -34.757 1.00 83.50 232 ALA A C 1
ATOM 1805 O O . ALA A 1 232 ? 15.528 -7.065 -35.332 1.00 83.50 232 ALA A O 1
ATOM 1806 N N . ARG A 1 233 ? 13.332 -6.998 -34.908 1.00 88.50 233 ARG A N 1
ATOM 1807 C CA . ARG A 1 233 ? 12.995 -8.072 -35.858 1.00 88.50 233 ARG A CA 1
ATOM 1808 C C . ARG A 1 233 ? 13.027 -7.593 -37.305 1.00 88.50 233 ARG A C 1
ATOM 1810 O O . ARG A 1 233 ? 13.388 -8.397 -38.164 1.00 88.50 233 ARG A O 1
ATOM 1817 N N . THR A 1 234 ? 12.611 -6.360 -37.591 1.00 90.25 234 THR A N 1
ATOM 1818 C CA . THR A 1 234 ? 12.692 -5.795 -38.944 1.00 90.25 234 THR A CA 1
ATOM 1819 C C . THR A 1 234 ? 14.138 -5.557 -39.345 1.00 90.25 234 THR A C 1
ATOM 1821 O O . THR A 1 234 ? 14.531 -6.025 -40.411 1.00 90.25 234 THR A O 1
ATOM 1824 N N . ASP A 1 235 ? 14.954 -4.990 -38.461 1.00 84.69 235 ASP A N 1
ATOM 1825 C CA . ASP A 1 235 ? 16.371 -4.716 -38.730 1.00 84.69 235 ASP A CA 1
ATOM 1826 C C . ASP A 1 235 ? 17.134 -6.011 -39.002 1.00 84.69 235 ASP A C 1
ATOM 1828 O O . ASP A 1 235 ? 17.876 -6.135 -39.975 1.00 84.69 235 ASP A O 1
ATOM 1832 N N . ARG A 1 236 ? 16.874 -7.052 -38.198 1.00 86.62 236 ARG A N 1
ATOM 1833 C CA . ARG A 1 236 ? 17.475 -8.373 -38.413 1.00 86.62 236 ARG A CA 1
ATOM 1834 C C . ARG A 1 236 ? 17.122 -8.968 -39.778 1.00 86.62 236 ARG A C 1
ATOM 1836 O O . ARG A 1 236 ? 17.951 -9.667 -40.351 1.00 86.62 236 ARG A O 1
ATOM 1843 N N . LYS A 1 237 ? 15.907 -8.734 -40.287 1.00 87.06 237 LYS A N 1
ATOM 1844 C CA . LYS A 1 237 ? 15.511 -9.196 -41.627 1.00 87.06 237 LYS A CA 1
ATOM 1845 C C . LYS A 1 237 ? 16.229 -8.420 -42.725 1.00 87.06 237 LYS A C 1
ATOM 1847 O O . LYS A 1 237 ? 16.613 -9.038 -43.704 1.00 87.06 237 LYS A O 1
ATOM 1852 N N . GLN A 1 238 ? 16.415 -7.112 -42.555 1.00 82.44 238 GLN A N 1
ATOM 1853 C CA . GLN A 1 238 ? 17.129 -6.273 -43.520 1.00 82.44 238 GLN A CA 1
ATOM 1854 C C . GLN A 1 238 ? 18.617 -6.624 -43.607 1.00 82.44 238 GLN A C 1
ATOM 1856 O O . GLN A 1 238 ? 19.172 -6.600 -44.691 1.00 82.44 238 GLN A O 1
ATOM 1861 N N . ILE A 1 239 ? 19.251 -6.992 -42.488 1.00 79.88 239 ILE A N 1
ATOM 1862 C CA . ILE A 1 239 ? 20.657 -7.437 -42.473 1.00 79.88 239 ILE A CA 1
ATOM 1863 C C . ILE A 1 239 ? 20.830 -8.824 -43.120 1.00 79.88 239 ILE A C 1
ATOM 1865 O O . ILE A 1 239 ? 21.910 -9.151 -43.600 1.00 79.88 239 ILE A O 1
ATOM 1869 N N . ALA A 1 240 ? 19.796 -9.670 -43.077 1.00 73.50 240 ALA A N 1
ATOM 1870 C CA . ALA A 1 240 ? 19.848 -11.042 -43.584 1.00 73.50 240 ALA A CA 1
ATOM 1871 C C . ALA A 1 240 ? 19.421 -11.191 -45.059 1.00 73.50 240 ALA A C 1
ATOM 1873 O O . ALA A 1 240 ? 19.514 -12.302 -45.581 1.00 73.50 240 ALA A O 1
ATOM 1874 N N . ALA A 1 241 ? 18.912 -10.123 -45.681 1.00 59.22 241 ALA A N 1
ATOM 1875 C CA . ALA A 1 241 ? 18.490 -10.066 -47.081 1.00 59.22 241 ALA A CA 1
ATOM 1876 C C . ALA A 1 241 ? 19.592 -9.445 -47.948 1.00 59.22 241 ALA A C 1
ATOM 1878 O O . ALA A 1 241 ? 19.741 -9.910 -49.098 1.00 59.22 241 ALA A O 1
#

Sequence (241 aa):
MKHLMHLVLAAGLLGGATLASANDVQRDKKLVALDNKAAHADRAALKADRKAARTDRDIARDKKDLAKDKKAIANNKHDLANQRTDIVRDKKAIVATRTDIHGDRRDVAKDRKAVAADKKGIAADKREITRQKSEIKLDRKDIAQQDRQARRDLKAGDARGAANHFANAENDSKDIAKDRNRIAAERKDVAGRRADAAAQRKDIRADRKDIAADRKQLKAERKDLAADRKEARTDRKQIAA

Secondary structure (DSSP, 8-state):
-----------------PPPPHHHHHHHHHHHHHHHHHHHHHHHHHHHHHHHHHHHHHHHHHHHHHHHHHHHHHHHHHHHHHHHHHHHHHHHHHHHHHHHHHHHHHHHHHHHHHHHHHHHHHHHHHHHHHHHHHHHHHHHHHHHHHHHHHHHHHHHT-HHHHHHHHHHHHHHHHHHHHHHHHHHHHHHHHHHHHHHHHHHHHHHHHHHHHHHHHHHHHHHHHHHHHHHHHHHHHHHHHHH-